Protein AF-A0A829GHG4-F1 (afdb_monomer_lite)

Structure (mmCIF, N/CA/C/O backbone):
data_AF-A0A829GHG4-F1
#
_entry.id   AF-A0A829GHG4-F1
#
loop_
_atom_site.group_PDB
_atom_site.id
_atom_site.type_symbol
_atom_site.label_atom_id
_atom_site.label_alt_id
_atom_site.label_comp_id
_atom_site.label_asym_id
_atom_site.label_entity_id
_atom_site.label_seq_id
_atom_site.pdbx_PDB_ins_code
_atom_site.Cartn_x
_atom_site.Cartn_y
_atom_site.Cartn_z
_atom_site.occupancy
_atom_site.B_iso_or_equiv
_atom_site.auth_seq_id
_atom_site.auth_comp_id
_atom_site.auth_asym_id
_atom_site.auth_atom_id
_atom_site.pdbx_PDB_model_num
ATOM 1 N N . MET A 1 1 ? -33.133 57.976 -8.113 1.00 42.59 1 MET A N 1
ATOM 2 C CA . MET A 1 1 ? -32.370 57.747 -9.357 1.00 42.59 1 MET A CA 1
ATOM 3 C C . MET A 1 1 ? -31.188 58.699 -9.380 1.00 42.59 1 MET A C 1
ATOM 5 O O . MET A 1 1 ? -31.417 59.894 -9.480 1.00 42.59 1 MET A O 1
ATOM 9 N N . ALA A 1 2 ? -29.973 58.168 -9.252 1.00 34.06 2 ALA A N 1
ATOM 10 C CA . ALA A 1 2 ? -28.739 58.722 -9.810 1.00 34.06 2 ALA A CA 1
ATOM 11 C C . ALA A 1 2 ? -27.681 57.608 -9.722 1.00 34.06 2 ALA A C 1
ATOM 13 O O . ALA A 1 2 ? -27.206 57.288 -8.636 1.00 34.06 2 ALA A O 1
ATOM 14 N N . ASN A 1 3 ? -27.414 56.958 -10.856 1.00 42.84 3 ASN A N 1
ATOM 15 C CA . ASN A 1 3 ? -26.268 56.072 -11.042 1.00 42.84 3 ASN A CA 1
ATOM 16 C C . ASN A 1 3 ? -25.021 56.951 -11.160 1.00 42.84 3 ASN A C 1
ATOM 18 O O . ASN A 1 3 ? -24.986 57.809 -12.040 1.00 42.84 3 ASN A O 1
ATOM 22 N N . PHE A 1 4 ? -24.009 56.703 -10.334 1.00 41.38 4 PHE A N 1
ATOM 23 C CA . PHE A 1 4 ? -22.643 57.145 -10.600 1.00 41.38 4 PHE A CA 1
ATOM 24 C C . PHE A 1 4 ? -21.826 55.906 -10.954 1.00 41.38 4 PHE A C 1
ATOM 26 O O . PHE A 1 4 ? -21.522 55.075 -10.104 1.00 41.38 4 PHE A O 1
ATOM 33 N N . ASN A 1 5 ? -21.582 55.760 -12.252 1.00 42.91 5 ASN A N 1
ATOM 34 C CA . ASN A 1 5 ? -20.675 54.791 -12.842 1.00 42.91 5 ASN A CA 1
ATOM 35 C C . ASN A 1 5 ? -19.466 55.610 -13.312 1.00 42.91 5 ASN A C 1
ATOM 37 O O . ASN A 1 5 ? -19.577 56.289 -14.331 1.00 42.91 5 ASN A O 1
ATOM 41 N N . ASP A 1 6 ? -18.374 55.620 -12.546 1.00 45.69 6 ASP A N 1
ATOM 42 C CA . ASP A 1 6 ? -17.141 56.325 -12.916 1.00 45.69 6 ASP A CA 1
ATOM 43 C C . ASP A 1 6 ? -16.209 55.378 -13.698 1.00 45.69 6 ASP A C 1
ATOM 45 O O . ASP A 1 6 ? -15.744 54.383 -13.140 1.00 45.69 6 ASP A O 1
ATOM 49 N N . PRO A 1 7 ? -15.901 55.657 -14.980 1.00 42.72 7 PRO A N 1
ATOM 50 C CA . PRO A 1 7 ? -15.110 54.772 -15.840 1.00 42.72 7 PRO A CA 1
ATOM 51 C C . PRO A 1 7 ? -13.591 55.043 -15.795 1.00 42.72 7 PRO A C 1
ATOM 53 O O . PRO A 1 7 ? -12.865 54.591 -16.674 1.00 42.72 7 PRO A O 1
ATOM 56 N N . PHE A 1 8 ? -13.084 55.772 -14.797 1.00 41.78 8 PHE A N 1
ATOM 57 C CA . PHE A 1 8 ? -11.707 56.295 -14.801 1.00 41.78 8 PHE A CA 1
ATOM 58 C C . PHE A 1 8 ? -10.639 55.422 -14.114 1.00 41.78 8 PHE A C 1
ATOM 60 O O . PHE A 1 8 ? -9.472 55.795 -14.141 1.00 41.78 8 PHE A O 1
ATOM 67 N N . PHE A 1 9 ? -10.982 54.275 -13.514 1.00 43.44 9 PHE A N 1
ATOM 68 C CA . PHE A 1 9 ? -10.027 53.500 -12.693 1.00 43.44 9 PHE A CA 1
ATOM 69 C C . PHE A 1 9 ? -9.680 52.092 -13.201 1.00 43.44 9 PHE A C 1
ATOM 71 O O . PHE A 1 9 ? -8.838 51.434 -12.598 1.00 43.44 9 PHE A O 1
ATOM 78 N N . ASN A 1 10 ? -10.300 51.609 -14.284 1.00 49.59 10 ASN A N 1
ATOM 79 C CA . ASN A 1 10 ? -10.387 50.161 -14.521 1.00 49.59 10 ASN A CA 1
ATOM 80 C C . ASN A 1 10 ? -9.504 49.583 -15.639 1.00 49.59 10 ASN A C 1
ATOM 82 O O . ASN A 1 10 ? -9.548 48.377 -15.826 1.00 49.59 10 ASN A O 1
ATOM 86 N N . HIS A 1 11 ? -8.752 50.384 -16.403 1.00 53.25 11 HIS A N 1
ATOM 87 C CA . HIS A 1 11 ? -8.011 49.868 -17.573 1.00 53.25 11 HIS A CA 1
ATOM 88 C C . HIS A 1 11 ? -6.494 50.117 -17.539 1.00 53.25 11 HIS A C 1
ATOM 90 O O . HIS A 1 11 ? -5.745 49.284 -18.034 1.00 53.25 11 HIS A O 1
ATOM 96 N N . ASP A 1 12 ? -6.010 51.191 -16.905 1.00 51.72 12 ASP A N 1
ATOM 97 C CA . ASP A 1 12 ? -4.573 51.518 -16.930 1.00 51.72 12 ASP A CA 1
ATOM 98 C C . ASP A 1 12 ? -3.725 50.704 -15.931 1.00 51.72 12 ASP A C 1
ATOM 100 O O . ASP A 1 12 ? -2.521 50.544 -16.122 1.00 51.72 12 ASP A O 1
ATOM 104 N N . MET A 1 13 ? -4.322 50.158 -14.865 1.00 49.75 13 MET A N 1
ATOM 105 C CA . MET A 1 13 ? -3.583 49.387 -13.850 1.00 49.75 13 MET A CA 1
ATOM 106 C C . MET A 1 13 ? -3.286 47.950 -14.288 1.00 49.75 13 MET A C 1
ATOM 108 O O . MET A 1 13 ? -2.239 47.413 -13.925 1.00 49.75 13 MET A O 1
ATOM 112 N N . ASP A 1 14 ? -4.168 47.343 -15.083 1.00 51.12 14 ASP A N 1
ATOM 113 C CA . ASP A 1 14 ? -4.029 45.949 -15.514 1.00 51.12 14 ASP A CA 1
ATOM 114 C C . ASP A 1 14 ? -2.873 45.779 -16.508 1.00 51.12 14 ASP A C 1
ATOM 116 O O . ASP A 1 14 ? -2.099 44.822 -16.413 1.00 51.12 14 ASP A O 1
ATOM 120 N N . ASP A 1 15 ? -2.685 46.750 -17.403 1.00 56.06 15 ASP A N 1
ATOM 121 C CA . ASP A 1 15 ? -1.593 46.744 -18.378 1.00 56.06 15 ASP A CA 1
ATOM 122 C C . ASP A 1 15 ? -0.236 47.057 -17.726 1.00 56.06 15 ASP A C 1
ATOM 124 O O . ASP A 1 15 ? 0.763 46.396 -18.024 1.00 56.06 15 ASP A O 1
ATOM 128 N N . VAL A 1 16 ? -0.202 47.980 -16.755 1.00 56.56 16 VAL A N 1
ATOM 129 C CA . VAL A 1 16 ? 1.001 48.277 -15.952 1.00 56.56 16 VAL A CA 1
ATOM 130 C C . VAL A 1 16 ? 1.412 47.067 -15.105 1.00 56.56 16 VAL A C 1
ATOM 132 O O . VAL A 1 16 ? 2.598 46.741 -15.003 1.00 56.56 16 VAL A O 1
ATOM 135 N N . PHE A 1 17 ? 0.442 46.350 -14.537 1.00 54.81 17 PHE A N 1
ATOM 136 C CA . PHE A 1 17 ? 0.684 45.155 -13.731 1.00 54.81 17 PHE A CA 1
ATOM 137 C C . PHE A 1 17 ? 1.150 43.963 -14.581 1.00 54.81 17 PHE A C 1
ATOM 139 O O . PHE A 1 17 ? 2.099 43.266 -14.209 1.00 54.81 17 PHE A O 1
ATOM 146 N N . ASN A 1 18 ? 0.559 43.768 -15.763 1.00 59.53 18 ASN A N 1
ATOM 147 C CA . ASN A 1 18 ? 0.986 42.738 -16.714 1.00 59.53 18 ASN A CA 1
ATOM 148 C C . ASN A 1 18 ? 2.400 42.994 -17.258 1.00 59.53 18 ASN A C 1
ATOM 150 O O . ASN A 1 18 ? 3.178 42.049 -17.420 1.00 59.53 18 ASN A O 1
ATOM 154 N N . GLN A 1 19 ? 2.768 44.259 -17.478 1.00 58.38 19 GLN A N 1
ATOM 155 C CA . GLN A 1 19 ? 4.114 44.638 -17.910 1.00 58.38 19 GLN A CA 1
ATOM 156 C C . GLN A 1 19 ? 5.160 44.431 -16.801 1.00 58.38 19 GLN A C 1
ATOM 158 O O . GLN A 1 19 ? 6.286 44.014 -17.083 1.00 58.38 19 GLN A O 1
ATOM 163 N N . MET A 1 20 ? 4.783 44.637 -15.535 1.00 49.16 20 MET A N 1
ATOM 164 C CA . MET A 1 20 ? 5.642 44.353 -14.380 1.00 49.16 20 MET A CA 1
ATOM 165 C C . MET A 1 20 ? 5.856 42.842 -14.175 1.00 49.16 20 MET A C 1
ATOM 167 O O . MET A 1 20 ? 6.978 42.405 -13.917 1.00 49.16 20 MET A O 1
ATOM 171 N N . LEU A 1 21 ? 4.809 42.031 -14.363 1.00 54.47 21 LEU A N 1
ATOM 172 C CA . LEU A 1 21 ? 4.879 40.566 -14.282 1.00 54.47 21 LEU A CA 1
ATOM 173 C C . LEU A 1 21 ? 5.727 39.946 -15.403 1.00 54.47 21 LEU A C 1
ATOM 175 O O . LEU A 1 21 ? 6.457 38.988 -15.153 1.00 54.47 21 LEU A O 1
ATOM 179 N N . GLN A 1 22 ? 5.686 40.499 -16.620 1.00 56.28 22 GLN A N 1
ATOM 180 C CA . GLN A 1 22 ? 6.529 40.028 -17.729 1.00 56.28 22 GLN A CA 1
ATOM 181 C C . GLN A 1 22 ? 8.020 40.349 -17.545 1.00 56.28 22 GLN A C 1
ATOM 183 O O . GLN A 1 22 ? 8.862 39.634 -18.090 1.00 56.28 22 GLN A O 1
ATOM 188 N N . GLY A 1 23 ? 8.361 41.377 -16.759 1.00 47.31 23 GLY A N 1
ATOM 189 C CA . GLY A 1 23 ? 9.746 41.703 -16.404 1.00 47.31 23 GLY A CA 1
ATOM 190 C C . GLY A 1 23 ? 10.370 40.751 -15.376 1.00 47.31 23 GLY A C 1
ATOM 191 O O . GLY A 1 23 ? 11.594 40.637 -15.315 1.00 47.31 23 GLY A O 1
ATOM 192 N N . MET A 1 24 ? 9.557 40.024 -14.602 1.00 47.22 24 MET A N 1
ATOM 193 C CA . MET A 1 24 ? 10.016 39.065 -13.589 1.00 47.22 24 MET A CA 1
ATOM 194 C C . MET A 1 24 ? 10.030 37.636 -14.143 1.00 47.22 24 MET A C 1
ATOM 196 O O . MET A 1 24 ? 9.316 36.738 -13.700 1.00 47.22 24 MET A O 1
ATOM 200 N N . GLY A 1 25 ? 10.878 37.417 -15.145 1.00 43.75 25 GLY A N 1
ATOM 201 C CA . GLY A 1 25 ? 11.204 36.082 -15.625 1.00 43.75 25 GLY A CA 1
ATOM 202 C C . GLY A 1 25 ? 12.219 35.378 -14.720 1.00 43.75 25 GLY A C 1
ATOM 203 O O . GLY A 1 25 ? 13.351 35.836 -14.602 1.00 43.75 25 GLY A O 1
ATOM 204 N N . LYS A 1 26 ? 11.830 34.184 -14.245 1.00 45.12 26 LYS A N 1
ATOM 205 C CA . LYS A 1 26 ? 12.655 33.081 -13.703 1.00 45.12 26 LYS A CA 1
ATOM 206 C C . LYS A 1 26 ? 13.066 33.168 -12.224 1.00 45.12 26 LYS A C 1
ATOM 208 O O . LYS A 1 26 ? 14.051 33.801 -11.875 1.00 45.12 26 LYS A O 1
ATOM 213 N N . GLY A 1 27 ? 12.426 32.326 -11.408 1.00 47.31 27 GLY A N 1
ATOM 214 C CA . GLY A 1 27 ? 13.124 31.621 -10.325 1.00 47.31 27 GLY A CA 1
ATOM 215 C C . GLY A 1 27 ? 12.755 31.951 -8.882 1.00 47.31 27 GLY A C 1
ATOM 216 O O . GLY A 1 27 ? 13.329 31.327 -7.998 1.00 47.31 27 GLY A O 1
ATOM 217 N N . GLU A 1 28 ? 11.803 32.843 -8.609 1.00 47.28 28 GLU A N 1
ATOM 218 C CA . GLU A 1 28 ? 11.444 33.192 -7.229 1.00 47.28 28 GLU A CA 1
ATOM 219 C C . GLU A 1 28 ? 9.925 33.189 -7.030 1.00 47.28 28 GLU A C 1
ATOM 221 O O . GLU A 1 28 ? 9.162 33.709 -7.843 1.00 47.28 28 GLU A O 1
ATOM 226 N N . SER A 1 29 ? 9.479 32.544 -5.952 1.00 49.62 29 SER A N 1
ATOM 227 C CA . SER A 1 29 ? 8.083 32.491 -5.523 1.00 49.62 29 SER A CA 1
ATOM 228 C C . SER A 1 29 ? 7.565 33.908 -5.269 1.00 49.62 29 SER A C 1
ATOM 230 O O . SER A 1 29 ? 7.928 34.517 -4.261 1.00 49.62 29 SER A O 1
ATOM 232 N N . ALA A 1 30 ? 6.727 34.430 -6.165 1.00 52.78 30 ALA A N 1
ATOM 233 C CA . ALA A 1 30 ? 6.079 35.722 -5.978 1.00 52.78 30 ALA A CA 1
ATOM 234 C C . ALA A 1 30 ? 5.249 35.695 -4.682 1.00 52.78 30 ALA A C 1
ATOM 236 O O . ALA A 1 30 ? 4.303 34.915 -4.560 1.00 52.78 30 ALA A O 1
ATOM 237 N N . ARG A 1 31 ? 5.635 36.511 -3.695 1.00 57.50 31 ARG A N 1
ATOM 238 C CA . ARG A 1 31 ? 4.858 36.739 -2.471 1.00 57.50 31 ARG A CA 1
ATOM 239 C C . ARG A 1 31 ? 3.980 37.961 -2.681 1.00 57.50 31 ARG A C 1
ATOM 241 O O . ARG A 1 31 ? 4.478 39.024 -3.045 1.00 57.50 31 ARG A O 1
ATOM 248 N N . TYR A 1 32 ? 2.683 37.800 -2.461 1.00 64.44 32 TYR A N 1
ATOM 249 C CA . TYR A 1 32 ? 1.701 38.868 -2.612 1.00 64.44 32 TYR A CA 1
ATOM 250 C C . TYR A 1 32 ? 1.358 39.422 -1.236 1.00 64.44 32 TYR A C 1
ATOM 252 O O . TYR A 1 32 ? 1.128 38.651 -0.312 1.00 64.44 32 TYR A O 1
ATOM 260 N N . VAL A 1 33 ? 1.328 40.745 -1.084 1.00 62.75 33 VAL A N 1
ATOM 261 C CA . VAL A 1 33 ? 0.986 41.381 0.194 1.00 62.75 33 VAL A CA 1
ATOM 262 C C . VAL A 1 33 ? -0.400 41.998 0.097 1.00 62.75 33 VAL A C 1
ATOM 264 O O . VAL A 1 33 ? -0.629 42.876 -0.733 1.00 62.75 33 VAL A O 1
ATOM 267 N N . VAL A 1 34 ? -1.316 41.563 0.964 1.00 56.81 34 VAL A N 1
ATOM 268 C CA . VAL A 1 34 ? -2.666 42.134 1.089 1.00 56.81 34 VAL A CA 1
ATOM 269 C C . VAL A 1 34 ? -2.902 42.505 2.542 1.00 56.81 34 VAL A C 1
ATOM 271 O O . VAL A 1 34 ? -2.741 41.672 3.429 1.00 56.81 34 VAL A O 1
ATOM 274 N N . ASN A 1 35 ? -3.262 43.764 2.804 1.00 56.44 35 ASN A N 1
ATOM 275 C CA . ASN A 1 35 ? -3.495 44.284 4.158 1.00 56.44 35 ASN A CA 1
ATOM 276 C C . ASN A 1 35 ? -2.346 43.992 5.150 1.00 56.44 35 ASN A C 1
ATOM 278 O O . ASN A 1 35 ? -2.585 43.790 6.335 1.00 56.44 35 ASN A O 1
ATOM 282 N N . GLY A 1 36 ? -1.098 43.964 4.662 1.00 55.19 36 GLY A N 1
ATOM 283 C CA . GLY A 1 36 ? 0.099 43.726 5.478 1.00 55.19 36 GLY A CA 1
ATOM 284 C C . GLY A 1 36 ? 0.447 42.254 5.730 1.00 55.19 36 GLY A C 1
ATOM 285 O O . GLY A 1 36 ? 1.438 41.990 6.405 1.00 55.19 36 GLY A O 1
ATOM 286 N N . HIS A 1 37 ? -0.309 41.304 5.173 1.00 62.72 37 HIS A N 1
ATOM 287 C CA . HIS A 1 37 ? -0.012 39.873 5.260 1.00 62.72 37 HIS A CA 1
ATOM 288 C C . HIS A 1 37 ? 0.633 39.368 3.964 1.00 62.72 37 HIS A C 1
ATOM 290 O O . HIS A 1 37 ? 0.086 39.584 2.881 1.00 62.72 37 HIS A O 1
ATOM 296 N N . GLU A 1 38 ? 1.787 38.699 4.073 1.00 69.62 38 GLU A N 1
ATOM 297 C CA . GLU A 1 38 ? 2.415 37.981 2.957 1.00 69.62 38 GLU A CA 1
ATOM 298 C C . GLU A 1 38 ? 1.636 36.696 2.656 1.00 69.62 38 GLU A C 1
ATOM 300 O O . GLU A 1 38 ? 1.363 35.903 3.554 1.00 69.62 38 GLU A O 1
ATOM 305 N N . MET A 1 39 ? 1.298 36.488 1.387 1.00 63.25 39 MET A N 1
ATOM 306 C CA . MET A 1 39 ? 0.518 35.357 0.898 1.00 63.25 39 MET A CA 1
ATOM 307 C C . MET A 1 39 ? 1.276 34.652 -0.221 1.00 63.25 39 MET A C 1
ATOM 309 O O . MET A 1 39 ? 1.915 35.281 -1.076 1.00 63.25 39 MET A O 1
ATOM 313 N N . THR A 1 40 ? 1.180 33.330 -0.234 1.00 76.38 40 THR A N 1
ATOM 314 C CA . THR A 1 40 ? 1.597 32.519 -1.377 1.00 76.38 40 THR A CA 1
ATOM 315 C C . THR A 1 40 ? 0.663 32.750 -2.576 1.00 76.38 40 THR A C 1
ATOM 317 O O . THR A 1 40 ? -0.473 33.206 -2.400 1.00 76.38 40 THR A O 1
ATOM 320 N N . PRO A 1 41 ? 1.096 32.427 -3.809 1.00 65.50 41 PRO A N 1
ATOM 321 C CA . PRO A 1 41 ? 0.247 32.554 -4.995 1.00 65.50 41 PRO A CA 1
ATOM 322 C C . PRO A 1 41 ? -1.099 31.821 -4.869 1.00 65.50 41 PRO A C 1
ATOM 324 O O . PRO A 1 41 ? -2.127 32.341 -5.305 1.00 65.50 41 PRO A O 1
ATOM 327 N N . ASP A 1 42 ? -1.104 30.653 -4.220 1.00 69.62 42 ASP A N 1
ATOM 328 C CA . ASP A 1 42 ? -2.307 29.838 -4.021 1.00 69.62 42 ASP A CA 1
ATOM 329 C C . ASP A 1 42 ? -3.274 30.481 -3.010 1.00 69.62 42 ASP A C 1
ATOM 331 O O . ASP A 1 42 ? -4.482 30.537 -3.250 1.00 69.62 42 ASP A O 1
ATOM 335 N N . GLU A 1 43 ? -2.759 31.037 -1.909 1.00 67.81 43 GLU A N 1
ATOM 336 C CA . GLU A 1 43 ? -3.561 31.758 -0.907 1.00 67.81 43 GLU A CA 1
ATOM 337 C C . GLU A 1 43 ? -4.158 33.048 -1.484 1.00 67.81 43 GLU A C 1
ATOM 339 O O . GLU A 1 43 ? -5.313 33.388 -1.219 1.00 67.81 43 GLU A O 1
ATOM 344 N N . PHE A 1 44 ? -3.400 33.745 -2.333 1.00 69.12 44 PHE A N 1
ATOM 345 C CA . PHE A 1 44 ? -3.872 34.946 -3.014 1.00 69.12 44 PHE A CA 1
ATOM 346 C C . PHE A 1 44 ? -4.963 34.633 -4.055 1.00 69.12 44 PHE A C 1
ATOM 348 O O . PHE A 1 44 ? -5.934 35.383 -4.189 1.00 69.12 44 PHE A O 1
ATOM 355 N N . ALA A 1 45 ? -4.859 33.503 -4.765 1.00 66.88 45 ALA A N 1
ATOM 356 C CA . ALA A 1 45 ? -5.906 33.044 -5.679 1.00 66.88 45 ALA A CA 1
ATOM 357 C C . ALA A 1 45 ? -7.224 32.752 -4.940 1.00 66.88 45 ALA A C 1
ATOM 359 O O . ALA A 1 45 ? -8.297 33.134 -5.414 1.00 66.88 45 ALA A O 1
ATOM 360 N N . GLN A 1 46 ? -7.145 32.148 -3.751 1.00 67.69 46 GLN A N 1
ATOM 361 C CA . GLN A 1 46 ? -8.310 31.896 -2.899 1.00 67.69 46 GLN A CA 1
ATOM 362 C C . GLN A 1 46 ? -8.919 33.188 -2.340 1.00 67.69 46 GLN A C 1
ATOM 364 O O . GLN A 1 46 ? -10.144 33.333 -2.347 1.00 67.69 46 GLN A O 1
ATOM 369 N N . TYR A 1 47 ? -8.094 34.153 -1.922 1.00 71.38 47 TYR A N 1
ATOM 370 C CA . TYR A 1 47 ? -8.562 35.469 -1.478 1.00 71.38 47 TYR A CA 1
ATOM 371 C C . TYR A 1 47 ? -9.354 36.193 -2.575 1.00 71.38 47 TYR A C 1
ATOM 373 O O . TYR A 1 47 ? -10.450 36.686 -2.314 1.00 71.38 47 TYR A O 1
ATOM 381 N N . ARG A 1 48 ? -8.863 36.195 -3.823 1.00 72.06 48 ARG A N 1
ATOM 382 C CA . ARG A 1 48 ? -9.594 36.807 -4.949 1.00 72.06 48 ARG A CA 1
ATOM 383 C C . ARG A 1 48 ? -10.922 36.113 -5.253 1.00 72.06 48 ARG A C 1
ATOM 385 O O . ARG A 1 48 ? -11.865 36.783 -5.657 1.00 72.06 48 ARG A O 1
ATOM 392 N N . ALA A 1 49 ? -11.002 34.796 -5.064 1.00 69.19 49 ALA A N 1
ATOM 393 C CA . ALA A 1 49 ? -12.223 34.032 -5.322 1.00 69.19 49 ALA A CA 1
ATOM 394 C C . ALA A 1 49 ? -13.283 34.188 -4.218 1.00 69.19 49 ALA A C 1
ATOM 396 O O . ALA A 1 49 ? -14.477 34.141 -4.502 1.00 69.19 49 ALA A O 1
ATOM 397 N N . THR A 1 50 ? -12.859 34.349 -2.962 1.00 73.38 50 THR A N 1
ATOM 398 C CA . THR A 1 50 ? -13.753 34.267 -1.792 1.00 73.38 50 THR A CA 1
ATOM 399 C C . THR A 1 50 ? -13.938 35.590 -1.051 1.00 73.38 50 THR A C 1
ATOM 401 O O . THR A 1 50 ? -14.884 35.728 -0.277 1.00 73.38 50 THR A O 1
ATOM 404 N N . GLY A 1 51 ? -13.047 36.564 -1.260 1.00 65.50 51 GLY A N 1
ATOM 405 C CA . GLY A 1 51 ? -13.026 37.843 -0.549 1.00 65.50 51 GLY A CA 1
ATOM 406 C C . GLY A 1 51 ? -12.622 37.746 0.927 1.00 65.50 51 GLY A C 1
ATOM 407 O O . GLY A 1 51 ? -12.703 38.745 1.640 1.00 65.50 51 GLY A O 1
ATOM 408 N N . GLN A 1 52 ? -12.203 36.570 1.411 1.00 67.25 52 GLN A N 1
ATOM 409 C CA . GLN A 1 52 ? -11.867 36.335 2.817 1.00 67.25 52 GLN A CA 1
ATOM 410 C C . GLN A 1 52 ? -10.361 36.145 2.997 1.00 67.25 52 GLN A C 1
ATOM 412 O O . GLN A 1 52 ? -9.743 35.326 2.319 1.00 67.25 52 GLN A O 1
ATOM 417 N N . LEU A 1 53 ? -9.765 36.910 3.918 1.00 59.62 53 LEU A N 1
ATOM 418 C CA . LEU A 1 53 ? -8.372 36.717 4.329 1.00 59.62 53 LEU A CA 1
ATOM 419 C C . LEU A 1 53 ? -8.246 35.380 5.086 1.00 59.62 53 LEU A C 1
ATOM 421 O O . LEU A 1 53 ? -9.084 35.109 5.952 1.00 59.62 53 LEU A O 1
ATOM 425 N N . PRO A 1 54 ? -7.214 34.561 4.810 1.00 53.91 54 PRO A N 1
ATOM 426 C CA . PRO A 1 54 ? -6.932 33.367 5.589 1.00 53.91 54 PRO A CA 1
ATOM 427 C C . PRO A 1 54 ? -6.639 33.791 7.029 1.00 53.91 54 PRO A C 1
ATOM 429 O O . PRO A 1 54 ? -5.786 34.641 7.288 1.00 53.91 54 PRO A O 1
ATOM 432 N N . LYS A 1 55 ? -7.390 33.234 7.979 1.00 58.84 55 LYS A N 1
ATOM 433 C CA . LYS A 1 55 ? -7.180 33.510 9.399 1.00 58.84 55 LYS A CA 1
ATOM 434 C C . LYS A 1 55 ? -5.882 32.836 9.834 1.00 58.84 55 LYS A C 1
ATOM 436 O O . LYS A 1 55 ? -5.743 31.618 9.768 1.00 58.84 55 LYS A O 1
ATOM 441 N N . GLN A 1 56 ? -4.915 33.643 10.254 1.00 43.84 56 GLN A N 1
ATOM 442 C CA . GLN A 1 56 ? -3.660 33.165 10.816 1.00 43.84 56 GLN A CA 1
ATOM 443 C C . GLN A 1 56 ? -3.942 32.529 12.186 1.00 43.84 56 GLN A C 1
ATOM 445 O O . GLN A 1 56 ? -4.314 33.235 13.119 1.00 43.84 56 GLN A O 1
ATOM 450 N N . GLY A 1 57 ? -3.761 31.210 12.300 1.00 47.59 57 GLY A N 1
ATOM 451 C CA . GLY A 1 57 ? -3.817 30.503 13.583 1.00 47.59 57 GLY A CA 1
ATOM 452 C C . GLY A 1 57 ? -5.063 29.661 13.855 1.00 47.59 57 GLY A C 1
ATOM 453 O O . GLY A 1 57 ? -5.425 29.518 15.019 1.00 47.59 57 GLY A O 1
ATOM 454 N N . ASP A 1 58 ? -5.682 29.049 12.843 1.00 39.66 58 ASP A N 1
ATOM 455 C CA . ASP A 1 58 ? -6.463 27.841 13.125 1.00 39.66 58 ASP A CA 1
ATOM 456 C C . ASP A 1 58 ? -5.472 26.731 13.515 1.00 39.66 58 ASP A C 1
ATOM 458 O O . ASP A 1 58 ? -4.882 26.052 12.671 1.00 39.66 58 ASP A O 1
ATOM 462 N N . GLU A 1 59 ? -5.260 26.562 14.823 1.00 39.41 59 GLU A N 1
ATOM 463 C CA . GLU A 1 59 ? -5.012 25.235 15.376 1.00 39.41 59 GLU A CA 1
ATOM 464 C C . GLU A 1 59 ? -6.185 24.369 14.916 1.00 39.41 59 GLU A C 1
ATOM 466 O O . GLU A 1 59 ? -7.274 24.406 15.486 1.00 39.41 59 GLU A O 1
ATOM 471 N N . ILE A 1 60 ? -5.988 23.668 13.800 1.00 44.84 60 ILE A N 1
ATOM 472 C CA . ILE A 1 60 ? -6.981 22.747 13.264 1.00 44.84 60 ILE A CA 1
ATOM 473 C C . ILE A 1 60 ? -7.191 21.701 14.363 1.00 44.84 60 ILE A C 1
ATOM 475 O O . ILE A 1 60 ? -6.222 21.016 14.715 1.00 44.84 60 ILE A O 1
ATOM 479 N N . PRO A 1 61 ? -8.401 21.571 14.934 1.00 33.34 61 PRO A N 1
ATOM 480 C CA . PRO A 1 61 ? -8.666 20.523 15.898 1.00 33.34 61 PRO A CA 1
ATOM 481 C C . PRO A 1 61 ? -8.422 19.203 15.173 1.00 33.34 61 PRO A C 1
ATOM 483 O O . PRO A 1 61 ? -9.119 18.876 14.214 1.00 33.34 61 PRO A O 1
ATOM 486 N N . VAL A 1 62 ? -7.400 18.458 15.594 1.00 39.81 62 VAL A N 1
ATOM 487 C CA . VAL A 1 62 ? -7.253 17.062 15.187 1.00 39.81 62 VAL A CA 1
ATOM 488 C C . VAL A 1 62 ? -8.327 16.307 15.960 1.00 39.81 62 VAL A C 1
ATOM 490 O O . VAL A 1 62 ? -8.090 15.815 17.065 1.00 39.81 62 VAL A O 1
ATOM 493 N N . GLU A 1 63 ? -9.547 16.303 15.422 1.00 33.97 63 GLU A N 1
ATOM 494 C CA . GLU A 1 63 ? -10.619 15.467 15.944 1.00 33.97 63 GLU A CA 1
ATOM 495 C C . GLU A 1 63 ? -10.140 14.019 15.899 1.00 33.97 63 GLU A C 1
ATOM 497 O O . GLU A 1 63 ? -9.757 13.469 14.868 1.00 33.97 63 GLU A O 1
ATOM 502 N N . THR A 1 64 ? -10.076 13.421 17.084 1.00 37.75 64 THR A N 1
ATOM 503 C CA . THR A 1 64 ? -9.521 12.093 17.338 1.00 37.75 64 THR A CA 1
ATOM 504 C C . THR A 1 64 ? -10.578 11.030 17.038 1.00 37.75 64 THR A C 1
ATOM 506 O O . THR A 1 64 ? -10.865 10.158 17.852 1.00 37.75 64 THR A O 1
ATOM 509 N N . THR A 1 65 ? -11.204 11.127 15.872 1.00 36.69 65 THR A N 1
ATOM 510 C CA . THR A 1 65 ? -12.118 10.123 15.329 1.00 36.69 65 THR A CA 1
ATOM 511 C C . THR A 1 65 ? -11.524 9.670 14.006 1.00 36.69 65 THR A C 1
ATOM 513 O O . THR A 1 65 ? -11.213 10.494 13.160 1.00 36.69 65 THR A O 1
ATOM 516 N N . GLY A 1 66 ? -11.280 8.363 13.874 1.00 43.22 66 GLY A N 1
ATOM 517 C CA . GLY A 1 66 ? -10.431 7.713 12.863 1.00 43.22 66 GLY A CA 1
ATOM 518 C C . GLY A 1 66 ? -10.825 7.856 11.388 1.00 43.22 66 GLY A C 1
ATOM 519 O O . GLY A 1 66 ? -10.384 7.054 10.568 1.00 43.22 66 GLY A O 1
ATOM 520 N N . GLU A 1 67 ? -11.595 8.872 11.019 1.00 43.72 67 GLU A N 1
ATOM 521 C CA . GLU A 1 67 ? -11.818 9.281 9.643 1.00 43.72 67 GLU A CA 1
ATOM 522 C C . GLU A 1 67 ? -11.202 10.666 9.427 1.00 43.72 67 GLU A C 1
ATOM 524 O O . GLU A 1 67 ? -11.667 11.659 9.968 1.00 43.72 67 GLU A O 1
ATOM 529 N N . GLN A 1 68 ? -10.195 10.708 8.550 1.00 54.81 68 GLN A N 1
ATOM 530 C CA . GLN A 1 68 ? -9.535 11.895 7.988 1.00 54.81 68 GLN A CA 1
ATOM 531 C C . GLN A 1 68 ? -8.354 12.470 8.782 1.00 54.81 68 GLN A C 1
ATOM 533 O O . GLN A 1 68 ? -8.479 13.382 9.588 1.00 54.81 68 GLN A O 1
ATOM 538 N N . ALA A 1 69 ? -7.150 12.022 8.419 1.00 50.91 69 ALA A N 1
ATOM 539 C CA . ALA A 1 69 ? -5.941 12.825 8.606 1.00 50.91 69 ALA A CA 1
ATOM 540 C C . ALA A 1 69 ? -4.925 12.645 7.462 1.00 50.91 69 ALA A C 1
ATOM 542 O O . ALA A 1 69 ? -3.728 12.836 7.657 1.00 50.91 69 ALA A O 1
ATOM 543 N N . VAL A 1 70 ? -5.382 12.296 6.252 1.00 60.03 70 VAL A N 1
ATOM 544 C CA . VAL A 1 70 ? -4.579 12.575 5.053 1.00 60.03 70 VAL A CA 1
ATOM 545 C C . VAL A 1 70 ? -4.926 13.988 4.614 1.00 60.03 70 VAL A C 1
ATOM 547 O O . VAL A 1 70 ? -6.097 14.310 4.403 1.00 60.03 70 VAL A O 1
ATOM 550 N N . LYS A 1 71 ? -3.920 14.862 4.545 1.00 69.19 71 LYS A N 1
ATOM 551 C CA . LYS A 1 71 ? -4.125 16.261 4.179 1.00 69.19 71 LYS A CA 1
ATOM 552 C C . LYS A 1 71 ? -4.560 16.313 2.716 1.00 69.19 71 LYS A C 1
ATOM 554 O O . LYS A 1 71 ? -3.791 15.930 1.839 1.00 69.19 71 LYS A O 1
ATOM 559 N N . LYS A 1 72 ? -5.750 16.851 2.442 1.00 69.00 72 LYS A N 1
ATOM 560 C CA . LYS A 1 72 ? -6.200 17.103 1.067 1.00 69.00 72 LYS A CA 1
ATOM 561 C C . LYS A 1 72 ? -5.214 18.045 0.362 1.00 69.00 72 LYS A C 1
ATOM 563 O O . LYS A 1 72 ? -4.897 19.115 0.884 1.00 69.00 72 LYS A O 1
ATOM 568 N N . GLY A 1 73 ? -4.684 17.640 -0.789 1.00 72.12 73 GLY A N 1
ATOM 569 C CA . GLY A 1 73 ? -3.595 18.315 -1.507 1.00 72.12 73 GLY A CA 1
ATOM 570 C C . GLY A 1 73 ? -2.195 18.128 -0.897 1.00 72.12 73 GLY A C 1
ATOM 571 O O . GLY A 1 73 ? -1.257 18.831 -1.293 1.00 72.12 73 GLY A O 1
ATOM 572 N N . GLY A 1 74 ? -2.051 17.219 0.072 1.00 81.75 74 GLY A N 1
ATOM 573 C CA . GLY A 1 74 ? -0.796 16.840 0.719 1.00 81.75 74 GLY A CA 1
ATOM 574 C C . GLY A 1 74 ? 0.185 16.139 -0.220 1.00 81.75 74 GLY A C 1
ATOM 575 O O . GLY A 1 74 ? -0.116 15.851 -1.381 1.00 81.75 74 GLY A O 1
ATOM 576 N N . ILE A 1 75 ? 1.399 15.876 0.269 1.00 84.62 75 ILE A N 1
ATOM 577 C CA . ILE A 1 75 ? 2.414 15.191 -0.536 1.00 84.62 75 ILE A CA 1
ATOM 578 C C . ILE A 1 75 ? 2.012 13.733 -0.797 1.00 84.62 75 ILE A C 1
ATOM 580 O O . ILE A 1 75 ? 2.323 13.207 -1.863 1.00 84.62 75 ILE A O 1
ATOM 584 N N . LEU A 1 76 ? 1.257 13.112 0.115 1.00 87.31 76 LEU A N 1
ATOM 585 C CA . LEU A 1 76 ? 0.735 11.756 -0.062 1.00 87.31 76 LEU A CA 1
ATOM 586 C C . LEU A 1 76 ? -0.222 11.653 -1.265 1.00 87.31 76 LEU A C 1
ATOM 588 O O . LEU A 1 76 ? -0.033 10.785 -2.113 1.00 87.31 76 LEU A O 1
ATOM 592 N N . GLU A 1 77 ? -1.180 12.577 -1.392 1.00 86.75 77 GLU A N 1
ATOM 593 C CA . GLU A 1 77 ? -2.107 12.635 -2.538 1.00 86.75 77 GLU A CA 1
ATOM 594 C C . GLU A 1 77 ? -1.412 12.980 -3.859 1.00 86.75 77 GLU A C 1
ATOM 596 O O . GLU A 1 77 ? -1.807 12.497 -4.915 1.00 86.75 77 GLU A O 1
ATOM 601 N N . LYS A 1 78 ? -0.364 13.811 -3.821 1.00 85.44 78 LYS A N 1
ATOM 602 C CA . LYS A 1 78 ? 0.385 14.194 -5.030 1.00 85.44 78 LYS A CA 1
ATOM 603 C C . LYS A 1 78 ? 1.251 13.066 -5.585 1.00 85.44 78 LYS A C 1
ATOM 605 O O . LYS A 1 78 ? 1.539 13.061 -6.777 1.00 85.44 78 LYS A O 1
ATOM 610 N N . LEU A 1 79 ? 1.729 12.172 -4.723 1.00 85.00 79 LEU A N 1
ATOM 611 C CA . LEU A 1 79 ? 2.700 11.137 -5.086 1.00 85.00 79 LEU A CA 1
ATOM 612 C C . LEU A 1 79 ? 2.106 9.734 -5.171 1.00 85.00 79 LEU A C 1
ATOM 614 O O . LEU A 1 79 ? 2.783 8.816 -5.639 1.00 85.00 79 LEU A O 1
ATOM 618 N N . GLY A 1 80 ? 0.888 9.544 -4.675 1.00 90.12 80 GLY A N 1
ATOM 619 C CA . GLY A 1 80 ? 0.328 8.221 -4.492 1.00 90.12 80 GLY A CA 1
ATOM 620 C C . GLY A 1 80 ? -1.150 8.116 -4.814 1.00 90.12 80 GLY A C 1
ATOM 621 O O . GLY A 1 80 ? -1.850 9.091 -5.070 1.00 90.12 80 GLY A O 1
ATOM 622 N N . ARG A 1 81 ? -1.607 6.870 -4.781 1.00 93.69 81 ARG A N 1
ATOM 623 C CA . ARG A 1 81 ? -2.988 6.448 -4.995 1.00 93.69 81 ARG A CA 1
ATOM 624 C C . ARG A 1 81 ? -3.508 5.744 -3.753 1.00 93.69 81 ARG A C 1
ATOM 626 O O . ARG A 1 81 ? -2.800 4.922 -3.171 1.00 93.69 81 ARG A O 1
ATOM 633 N N . ASN A 1 82 ? -4.744 6.032 -3.361 1.00 95.94 82 ASN A N 1
ATOM 634 C CA . ASN A 1 82 ? -5.379 5.385 -2.218 1.00 95.94 82 ASN A CA 1
ATOM 635 C C . ASN A 1 82 ? -6.090 4.102 -2.666 1.00 95.94 82 ASN A C 1
ATOM 637 O O . ASN A 1 82 ? -7.250 4.138 -3.071 1.00 95.94 82 ASN A O 1
ATOM 641 N N . LEU A 1 83 ? -5.403 2.963 -2.557 1.00 97.62 83 LEU A N 1
ATOM 642 C CA . LEU A 1 83 ? -5.945 1.661 -2.955 1.00 97.62 83 LEU A CA 1
ATOM 643 C C . LEU A 1 83 ? -7.142 1.251 -2.091 1.00 97.62 83 LEU A C 1
ATOM 645 O O . LEU A 1 83 ? -8.061 0.600 -2.573 1.00 97.62 83 LEU A O 1
ATOM 649 N N . THR A 1 84 ? -7.173 1.642 -0.814 1.00 97.44 84 THR A N 1
ATOM 650 C CA . THR A 1 84 ? -8.335 1.371 0.046 1.00 97.44 84 THR A CA 1
ATOM 651 C C . THR A 1 84 ? -9.561 2.150 -0.415 1.00 97.44 84 THR A C 1
ATOM 653 O O . THR A 1 84 ? -10.661 1.607 -0.387 1.00 97.44 84 THR A O 1
ATOM 656 N N . GLN A 1 85 ? -9.391 3.395 -0.862 1.00 96.81 85 GLN A N 1
ATOM 657 C CA . GLN A 1 85 ? -10.488 4.176 -1.429 1.00 96.81 85 GLN A CA 1
ATOM 658 C C . GLN A 1 85 ? -10.936 3.602 -2.778 1.00 96.81 85 GLN A C 1
ATOM 660 O O . GLN A 1 85 ? -12.121 3.349 -2.953 1.00 96.81 85 GLN A O 1
ATOM 665 N N . GLU A 1 86 ? -10.000 3.275 -3.671 1.00 97.50 86 GLU A N 1
ATOM 666 C CA . GLU A 1 86 ? -10.307 2.602 -4.942 1.00 97.50 86 GLU A CA 1
ATOM 667 C C . GLU A 1 86 ? -11.062 1.276 -4.722 1.00 97.50 86 GLU A C 1
ATOM 669 O O . GLU A 1 86 ? -12.000 0.963 -5.453 1.00 97.50 86 GLU A O 1
ATOM 674 N N . ALA A 1 87 ? -10.720 0.520 -3.672 1.00 97.50 87 ALA A N 1
ATOM 675 C CA . ALA A 1 87 ? -11.440 -0.692 -3.284 1.00 97.50 87 ALA A CA 1
ATOM 676 C C . ALA A 1 87 ? -12.868 -0.405 -2.789 1.00 97.50 87 ALA A C 1
ATOM 678 O O . ALA A 1 87 ? -13.787 -1.147 -3.137 1.00 97.50 87 ALA A O 1
ATOM 679 N N . LYS A 1 88 ? -13.069 0.656 -1.989 1.00 96.69 88 LYS A N 1
ATOM 680 C CA . LYS A 1 88 ? -14.407 1.099 -1.541 1.00 96.69 88 LYS A CA 1
ATOM 681 C C . LYS A 1 88 ? -15.282 1.508 -2.720 1.00 96.69 88 LYS A C 1
ATOM 683 O O . LYS A 1 88 ? -16.465 1.181 -2.737 1.00 96.69 88 LYS A O 1
ATOM 688 N N . ASP A 1 89 ? -14.680 2.172 -3.699 1.00 96.94 89 ASP A N 1
ATOM 689 C CA . ASP A 1 89 ? -15.357 2.679 -4.890 1.00 96.94 89 ASP A CA 1
ATOM 690 C C . ASP A 1 89 ? -15.573 1.591 -5.961 1.00 96.94 89 ASP A C 1
ATOM 692 O O . ASP A 1 89 ? -16.193 1.848 -6.991 1.00 96.94 89 ASP A O 1
ATOM 696 N N . GLY A 1 90 ? -15.086 0.363 -5.727 1.00 95.75 90 GLY A N 1
ATOM 697 C CA . GLY A 1 90 ? -15.230 -0.764 -6.653 1.00 95.75 90 GLY A CA 1
ATOM 698 C C . GLY A 1 90 ? -14.378 -0.640 -7.919 1.00 95.75 90 GLY A C 1
ATOM 699 O O . GLY A 1 90 ? -14.707 -1.249 -8.933 1.00 95.75 90 GLY A O 1
ATOM 700 N N . LEU A 1 91 ? -13.307 0.155 -7.870 1.00 96.94 91 LEU A N 1
ATOM 701 C CA . LEU A 1 91 ? -12.405 0.410 -8.996 1.00 96.94 91 LEU A CA 1
ATOM 702 C C . LEU A 1 91 ? -11.297 -0.642 -9.130 1.00 96.94 91 LEU A C 1
ATOM 704 O O . LEU A 1 91 ? -10.661 -0.717 -10.178 1.00 96.94 91 LEU A O 1
ATOM 708 N N . LEU A 1 92 ? -11.048 -1.429 -8.079 1.00 95.69 92 LEU A N 1
ATOM 709 C CA . LEU A 1 92 ? -10.072 -2.517 -8.112 1.00 95.69 92 LEU A CA 1
ATOM 710 C C . LEU A 1 92 ? -10.698 -3.803 -8.650 1.00 95.69 92 LEU A C 1
ATOM 712 O O . LEU A 1 92 ? -11.783 -4.200 -8.216 1.00 95.69 92 LEU A O 1
ATOM 716 N N . ASP A 1 93 ? -9.960 -4.500 -9.511 1.00 95.06 93 ASP A N 1
ATOM 717 C CA . ASP A 1 93 ? -10.362 -5.808 -10.019 1.00 95.06 93 ASP A CA 1
ATOM 718 C C . ASP A 1 93 ? -10.462 -6.846 -8.885 1.00 95.06 93 ASP A C 1
ATOM 720 O O . ASP A 1 93 ? -9.666 -6.832 -7.938 1.00 95.06 93 ASP A O 1
ATOM 724 N N . PRO A 1 94 ? -11.430 -7.779 -8.937 1.00 92.81 94 PRO A N 1
ATOM 725 C CA . PRO A 1 94 ? -11.545 -8.824 -7.930 1.00 92.81 94 PRO A CA 1
ATOM 726 C C . PRO A 1 94 ? -10.324 -9.748 -7.971 1.00 92.81 94 PRO A C 1
ATOM 728 O O . PRO A 1 94 ? -10.001 -10.342 -9.000 1.00 92.81 94 PRO A O 1
ATOM 731 N N . VAL A 1 95 ? -9.672 -9.914 -6.822 1.00 95.50 95 VAL A N 1
ATOM 732 C CA . VAL A 1 95 ? -8.484 -10.765 -6.693 1.00 95.50 95 VAL A CA 1
ATOM 733 C C . VAL A 1 95 ? -8.910 -12.192 -6.351 1.00 95.50 95 VAL A C 1
ATOM 735 O O . VAL A 1 95 ? -9.658 -12.404 -5.399 1.00 95.50 95 VAL A O 1
ATOM 738 N N . ILE A 1 96 ? -8.439 -13.172 -7.129 1.00 92.88 96 ILE A N 1
ATOM 739 C CA . ILE A 1 96 ? -8.815 -14.591 -7.010 1.00 92.88 96 ILE A CA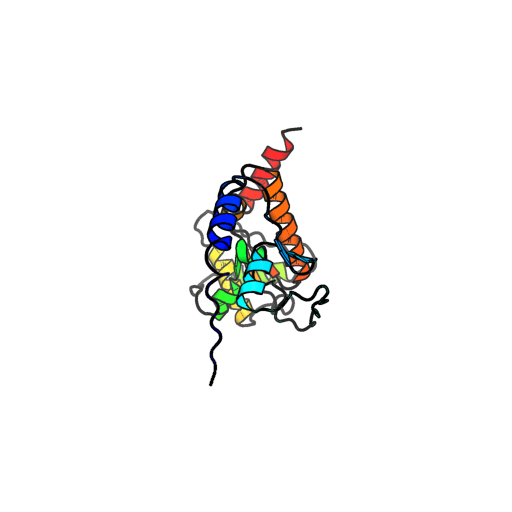 1
ATOM 740 C C . ILE A 1 96 ? -7.558 -15.439 -6.799 1.00 92.88 96 ILE A C 1
ATOM 742 O O . ILE A 1 96 ? -6.570 -15.264 -7.515 1.00 92.88 96 ILE A O 1
ATOM 746 N N . GLY A 1 97 ? -7.606 -16.392 -5.861 1.00 94.94 97 GLY A N 1
ATOM 747 C CA . GLY A 1 97 ? -6.549 -17.394 -5.687 1.00 94.94 97 GLY A CA 1
ATOM 748 C C . GLY A 1 97 ? -5.291 -16.860 -5.000 1.00 94.94 97 GLY A C 1
ATOM 749 O O . GLY A 1 97 ? -4.204 -17.386 -5.232 1.00 94.94 97 GLY A O 1
ATOM 750 N N . ARG A 1 98 ? -5.430 -15.787 -4.210 1.00 97.00 98 ARG A N 1
ATOM 751 C CA . ARG A 1 98 ? -4.357 -15.122 -3.439 1.00 97.00 98 ARG A CA 1
ATOM 752 C C . ARG A 1 98 ? -4.686 -14.987 -1.956 1.00 97.00 98 ARG A C 1
ATOM 754 O O . ARG A 1 98 ? -4.111 -14.162 -1.250 1.00 97.00 98 ARG A O 1
ATOM 761 N N . GLU A 1 99 ? -5.656 -15.759 -1.481 1.00 95.88 99 GLU A N 1
ATOM 762 C CA . GLU A 1 99 ? -6.200 -15.649 -0.129 1.00 95.88 99 GLU A CA 1
ATOM 763 C C . GLU A 1 99 ? -5.115 -15.904 0.924 1.00 95.88 99 GLU A C 1
ATOM 765 O O . GLU A 1 99 ? -5.066 -15.207 1.936 1.00 95.88 99 GLU A O 1
ATOM 770 N N . HIS A 1 100 ? -4.209 -16.852 0.661 1.00 96.94 100 HIS A N 1
ATOM 771 C CA . HIS A 1 100 ? -3.105 -17.169 1.563 1.00 96.94 100 HIS A CA 1
ATOM 772 C C . HIS A 1 100 ? -2.105 -16.009 1.673 1.00 96.94 100 HIS A C 1
ATOM 774 O O . HIS A 1 100 ? -1.770 -15.596 2.780 1.00 96.94 100 HIS A O 1
ATOM 780 N N . GLU A 1 101 ? -1.650 -15.443 0.552 1.00 98.06 101 GLU A N 1
ATOM 781 C CA . GLU A 1 101 ? -0.690 -14.334 0.556 1.00 98.06 101 GLU A CA 1
ATOM 782 C C . GLU A 1 101 ? -1.284 -13.050 1.150 1.00 98.06 101 GLU A C 1
ATOM 784 O O . GLU A 1 101 ? -0.594 -12.322 1.869 1.00 98.06 101 GLU A O 1
ATO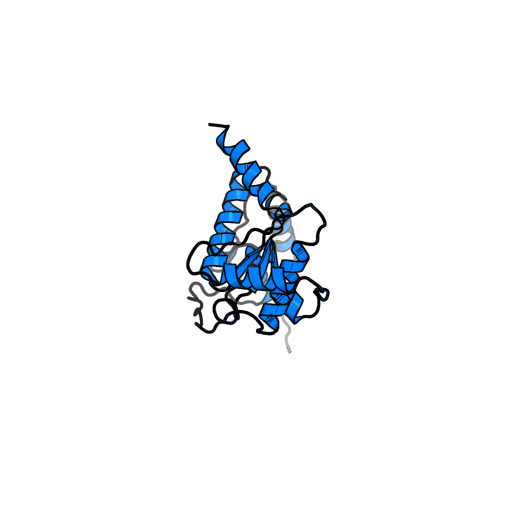M 789 N N . ILE A 1 102 ? -2.569 -12.776 0.894 1.00 97.94 102 ILE A N 1
ATOM 790 C CA . ILE A 1 102 ? -3.287 -11.642 1.495 1.00 97.94 102 ILE A CA 1
ATOM 791 C C . ILE A 1 102 ? -3.345 -11.808 3.017 1.00 97.94 102 ILE A C 1
ATOM 793 O O . ILE A 1 102 ? -3.001 -10.878 3.753 1.00 97.94 102 ILE A O 1
ATOM 797 N N . GLN A 1 103 ? -3.731 -12.997 3.489 1.00 97.25 103 GLN A N 1
ATOM 798 C CA . GLN A 1 103 ? -3.813 -13.313 4.912 1.00 97.25 103 GLN A CA 1
ATOM 799 C C . GLN A 1 103 ? -2.442 -13.208 5.594 1.00 97.25 103 GLN A C 1
ATOM 801 O O . GLN A 1 103 ? -2.314 -12.547 6.624 1.00 97.25 103 GLN A O 1
ATOM 806 N N . GLU A 1 104 ? -1.397 -13.783 4.998 1.00 97.69 104 GLU A N 1
ATOM 807 C CA . GLU A 1 104 ? -0.034 -13.707 5.529 1.00 97.69 104 GLU A CA 1
ATOM 808 C C . GLU A 1 104 ? 0.457 -12.252 5.610 1.00 97.69 104 GLU A C 1
ATOM 810 O O . GLU A 1 104 ? 1.039 -11.833 6.616 1.00 97.69 104 GLU A O 1
ATOM 815 N N . THR A 1 105 ? 0.164 -11.440 4.590 1.00 98.12 105 THR A N 1
ATOM 816 C CA . THR A 1 105 ? 0.511 -10.011 4.579 1.00 98.12 105 THR A CA 1
ATOM 817 C C . THR A 1 105 ? -0.202 -9.258 5.707 1.00 98.12 105 THR A C 1
ATOM 819 O O . THR A 1 105 ? 0.437 -8.494 6.439 1.00 98.12 105 THR A O 1
ATOM 822 N N . ALA A 1 106 ? -1.502 -9.505 5.897 1.00 97.75 106 ALA A N 1
ATOM 823 C CA . ALA A 1 106 ? -2.296 -8.923 6.979 1.00 97.75 106 ALA A CA 1
ATOM 824 C C . ALA A 1 106 ? -1.755 -9.305 8.369 1.00 97.75 106 ALA A C 1
ATOM 826 O O . ALA A 1 106 ? -1.648 -8.460 9.266 1.00 97.75 106 ALA A O 1
ATOM 827 N N . GLU A 1 107 ? -1.363 -10.566 8.548 1.00 97.12 107 GLU A N 1
ATOM 828 C CA . GLU A 1 107 ? -0.768 -11.064 9.786 1.00 97.12 107 GLU A CA 1
ATOM 829 C C . GLU A 1 107 ? 0.588 -10.424 10.072 1.00 97.12 107 GLU A C 1
ATOM 831 O O . GLU A 1 107 ? 0.834 -10.012 11.207 1.00 97.12 107 GLU A O 1
ATOM 836 N N . ILE A 1 108 ? 1.461 -10.298 9.064 1.00 98.12 108 ILE A N 1
ATOM 837 C CA . ILE A 1 108 ? 2.764 -9.637 9.214 1.00 98.12 108 ILE A CA 1
ATOM 838 C C . ILE A 1 108 ? 2.575 -8.181 9.647 1.00 98.12 108 ILE A C 1
ATOM 840 O O . ILE A 1 108 ? 3.193 -7.765 10.628 1.00 98.12 108 ILE A O 1
ATOM 844 N N . LEU A 1 109 ? 1.698 -7.426 8.977 1.00 97.56 109 LEU A N 1
ATOM 845 C CA . LEU A 1 109 ? 1.414 -6.021 9.308 1.00 97.56 109 LEU A CA 1
ATOM 846 C C . LEU A 1 109 ? 0.875 -5.837 10.736 1.00 97.56 109 LEU A C 1
ATOM 848 O O . LEU A 1 109 ? 1.095 -4.795 11.354 1.00 97.56 109 LEU A O 1
ATOM 852 N N . SER A 1 110 ? 0.208 -6.858 11.273 1.00 96.81 110 SER A N 1
ATOM 853 C CA . SER A 1 110 ? -0.399 -6.854 12.609 1.00 96.81 110 SER A CA 1
ATOM 854 C C . SER A 1 110 ? 0.587 -7.180 13.741 1.00 96.81 110 SER A C 1
ATOM 856 O O . SER A 1 110 ? 0.242 -7.094 14.922 1.00 96.81 110 SER A O 1
ATOM 858 N N . ARG A 1 111 ? 1.834 -7.554 13.421 1.00 96.75 111 ARG A N 1
ATOM 859 C CA . ARG A 1 111 ? 2.865 -7.866 14.425 1.00 96.75 111 ARG A CA 1
ATOM 860 C C . ARG A 1 111 ? 3.334 -6.602 15.148 1.00 96.75 111 ARG A C 1
ATOM 862 O O . ARG A 1 111 ? 3.380 -5.511 14.593 1.00 96.75 111 ARG A O 1
ATOM 869 N N . ARG A 1 112 ? 3.790 -6.763 16.395 1.00 95.12 112 ARG A N 1
ATOM 870 C CA . ARG A 1 112 ? 4.426 -5.672 17.164 1.00 95.12 112 ARG A CA 1
ATOM 871 C C . ARG A 1 112 ? 5.823 -5.313 16.652 1.00 95.12 112 ARG A C 1
ATOM 873 O O . ARG A 1 112 ? 6.271 -4.186 16.821 1.00 95.12 112 ARG A O 1
ATOM 880 N N . THR A 1 113 ? 6.535 -6.284 16.084 1.00 95.69 113 THR A N 1
ATOM 881 C CA . THR A 1 113 ? 7.899 -6.131 15.563 1.00 95.69 113 THR A CA 1
ATOM 882 C C . THR A 1 113 ? 8.025 -6.854 14.226 1.00 95.69 113 THR A C 1
ATOM 884 O O . THR A 1 113 ? 7.318 -7.831 13.980 1.00 95.69 113 THR A O 1
ATOM 887 N N . LYS A 1 114 ? 8.930 -6.375 13.358 1.00 95.31 114 LYS A N 1
ATOM 888 C CA . LYS A 1 114 ? 9.113 -6.892 11.986 1.00 95.31 114 LYS A CA 1
ATOM 889 C C . LYS A 1 114 ? 7.792 -6.935 11.202 1.00 95.31 114 LYS A C 1
ATOM 891 O O . LYS A 1 114 ? 7.469 -7.924 10.555 1.00 95.31 114 LYS A O 1
ATOM 896 N N . ASN A 1 115 ? 7.041 -5.843 11.284 1.00 96.44 115 ASN A N 1
ATOM 897 C CA . ASN A 1 115 ? 5.710 -5.687 10.708 1.00 96.44 115 ASN A CA 1
ATOM 898 C C . ASN A 1 115 ? 5.714 -5.070 9.301 1.00 96.44 115 ASN A C 1
ATOM 900 O O . ASN A 1 115 ? 4.706 -4.537 8.860 1.00 96.44 115 ASN A O 1
ATOM 904 N N . ASN A 1 116 ? 6.853 -5.119 8.609 1.00 96.62 116 ASN A N 1
ATOM 905 C CA . ASN A 1 116 ? 7.000 -4.616 7.247 1.00 96.62 116 ASN A CA 1
ATOM 906 C C . ASN A 1 116 ? 7.113 -5.830 6.311 1.00 96.62 116 ASN A C 1
ATOM 908 O O . ASN A 1 116 ? 8.193 -6.428 6.255 1.00 96.62 116 ASN A O 1
ATOM 912 N N . PRO A 1 117 ? 6.019 -6.255 5.652 1.00 96.81 117 PRO A N 1
ATOM 913 C CA . PRO A 1 117 ? 6.058 -7.369 4.712 1.00 96.81 117 PRO A CA 1
ATOM 914 C C . PRO A 1 117 ? 6.860 -6.995 3.459 1.00 96.81 117 PRO A C 1
ATOM 916 O O . PRO A 1 117 ? 6.847 -5.847 3.018 1.00 96.81 117 PRO A O 1
ATOM 919 N N . ILE A 1 118 ? 7.543 -7.979 2.874 1.00 95.38 118 ILE A N 1
ATOM 920 C CA . ILE A 1 118 ? 8.197 -7.857 1.567 1.00 95.38 118 ILE A CA 1
ATOM 921 C C . ILE A 1 118 ? 7.667 -8.990 0.694 1.00 95.38 118 ILE A C 1
ATOM 923 O O . ILE A 1 118 ? 7.903 -10.160 0.989 1.00 95.38 118 ILE A O 1
ATOM 927 N N . LEU A 1 119 ? 6.962 -8.632 -0.379 1.00 94.44 119 LEU A N 1
ATOM 928 C CA . LEU A 1 119 ? 6.461 -9.586 -1.364 1.00 94.44 119 LEU A CA 1
ATOM 929 C C . LEU A 1 119 ? 7.578 -9.922 -2.357 1.00 94.44 119 LEU A C 1
ATOM 931 O O . LEU A 1 119 ? 8.098 -9.046 -3.050 1.00 94.44 119 LEU A O 1
ATOM 935 N N . VAL A 1 120 ? 7.951 -11.198 -2.427 1.00 92.25 120 VAL A N 1
ATOM 936 C CA . VAL A 1 120 ? 9.029 -11.697 -3.293 1.00 92.25 120 VAL A CA 1
ATOM 937 C C . VAL A 1 120 ? 8.475 -12.593 -4.396 1.00 92.25 120 VAL A C 1
ATOM 939 O O . VAL A 1 120 ? 7.476 -13.279 -4.212 1.00 92.25 120 VAL A O 1
ATOM 942 N N . GLY A 1 121 ? 9.121 -12.564 -5.559 1.00 91.56 121 GLY A N 1
ATOM 943 C CA . GLY A 1 121 ? 8.709 -13.308 -6.749 1.00 91.56 121 GLY A CA 1
ATOM 944 C C . GLY A 1 121 ? 9.147 -12.601 -8.026 1.00 91.56 121 GLY A C 1
ATOM 945 O O . GLY A 1 121 ? 9.547 -11.431 -7.978 1.00 91.56 121 GLY A O 1
ATOM 946 N N . ASP A 1 122 ? 9.058 -13.300 -9.153 1.00 91.25 122 ASP A N 1
ATOM 947 C CA . ASP A 1 122 ? 9.434 -12.764 -10.463 1.00 91.25 122 ASP A CA 1
ATOM 948 C C . ASP A 1 122 ? 8.564 -11.558 -10.866 1.00 91.25 122 ASP A C 1
ATOM 950 O O . ASP A 1 122 ? 7.501 -11.290 -10.295 1.00 91.25 122 ASP A O 1
ATOM 954 N N . ALA A 1 123 ? 9.028 -10.776 -11.840 1.00 86.56 123 ALA A N 1
ATOM 955 C CA . ALA A 1 123 ? 8.232 -9.685 -12.395 1.00 86.56 123 ALA A CA 1
ATOM 956 C C . ALA A 1 123 ? 6.972 -10.240 -13.086 1.00 86.56 123 ALA A C 1
ATOM 958 O O . ALA A 1 123 ? 7.015 -11.284 -13.733 1.00 86.56 123 ALA A O 1
ATOM 959 N N . GLY A 1 124 ? 5.842 -9.545 -12.943 1.00 87.44 124 GLY A N 1
ATOM 960 C CA . GLY A 1 124 ? 4.586 -9.928 -13.599 1.00 87.44 124 GLY A CA 1
ATOM 961 C C . GLY A 1 124 ? 3.787 -11.045 -12.917 1.00 87.44 124 GLY A C 1
ATOM 962 O O . GLY A 1 124 ? 2.676 -11.328 -13.349 1.00 87.44 124 GLY A O 1
ATOM 963 N N . VAL A 1 125 ? 4.266 -11.633 -11.813 1.00 92.00 125 VAL A N 1
ATOM 964 C CA . VAL A 1 125 ? 3.519 -12.685 -11.086 1.00 92.00 125 VAL A CA 1
ATOM 965 C C . VAL A 1 125 ? 2.314 -12.163 -10.294 1.00 92.00 125 VAL A C 1
ATOM 967 O O . VAL A 1 125 ? 1.670 -12.948 -9.610 1.00 92.00 125 VAL A O 1
ATOM 970 N N . GLY A 1 126 ? 2.007 -10.863 -10.340 1.00 92.19 126 GLY A N 1
ATOM 971 C CA . GLY A 1 126 ? 0.851 -10.277 -9.652 1.00 92.19 126 GLY A CA 1
ATOM 972 C C . GLY A 1 126 ? 1.074 -9.934 -8.174 1.00 92.19 126 GLY A C 1
ATOM 973 O O . GLY A 1 126 ? 0.149 -10.053 -7.379 1.00 92.19 126 GLY A O 1
ATOM 974 N N . LYS A 1 127 ? 2.280 -9.495 -7.782 1.00 94.81 127 LYS A N 1
ATOM 975 C CA . LYS A 1 127 ? 2.557 -9.011 -6.408 1.00 94.81 127 LYS A CA 1
ATOM 976 C C . LYS A 1 127 ? 1.645 -7.840 -6.019 1.00 94.81 127 LYS A C 1
ATOM 978 O O . LYS A 1 127 ? 1.119 -7.816 -4.912 1.00 94.81 127 LYS A O 1
ATOM 983 N N . THR A 1 128 ? 1.387 -6.936 -6.959 1.00 94.38 128 THR A N 1
ATOM 984 C CA . THR A 1 128 ? 0.452 -5.812 -6.817 1.00 94.38 128 THR A CA 1
ATOM 985 C C . THR A 1 128 ? -0.972 -6.286 -6.504 1.00 94.38 128 THR A C 1
ATOM 987 O O . THR A 1 128 ? -1.612 -5.734 -5.613 1.00 94.38 128 THR A O 1
ATOM 990 N N . ALA A 1 129 ? -1.427 -7.384 -7.121 1.00 96.19 129 ALA A N 1
ATOM 991 C CA . ALA A 1 129 ? -2.758 -7.945 -6.877 1.00 96.19 129 ALA A CA 1
ATOM 992 C C . ALA A 1 129 ? -2.937 -8.432 -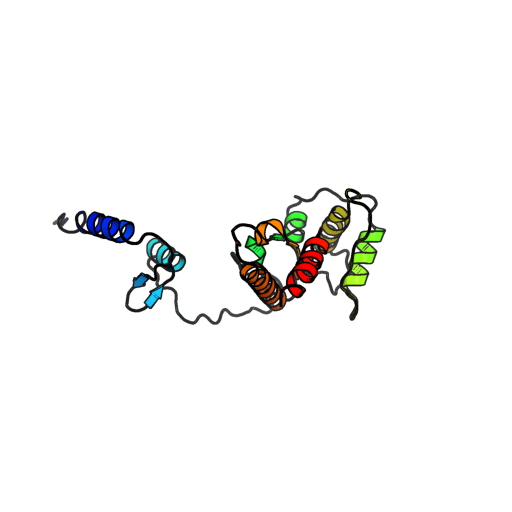5.427 1.00 96.19 129 ALA A C 1
ATOM 994 O O . ALA A 1 129 ? -4.026 -8.336 -4.872 1.00 96.19 129 ALA A O 1
ATOM 995 N N . VAL A 1 130 ? -1.874 -8.903 -4.762 1.00 97.31 130 VAL A N 1
ATOM 996 C CA . VAL A 1 130 ? -1.939 -9.245 -3.326 1.00 97.31 130 VAL A CA 1
ATOM 997 C C . VAL A 1 130 ? -2.246 -7.999 -2.487 1.00 97.31 130 VAL A C 1
ATOM 999 O O . VAL A 1 130 ? -3.023 -8.060 -1.538 1.00 97.31 130 VAL A O 1
ATOM 1002 N N . VAL A 1 131 ? -1.679 -6.848 -2.850 1.00 97.56 131 VAL A N 1
ATOM 1003 C CA . VAL A 1 131 ? -1.888 -5.580 -2.135 1.00 97.56 131 VAL A CA 1
ATOM 1004 C C . VAL A 1 131 ? -3.278 -5.004 -2.404 1.00 97.56 131 VAL A C 1
ATOM 1006 O O . VAL A 1 131 ? -3.942 -4.544 -1.476 1.00 97.56 131 VAL A O 1
ATOM 1009 N N . GLU A 1 132 ? -3.754 -5.078 -3.644 1.00 97.81 132 GLU A N 1
ATOM 1010 C CA . GLU A 1 132 ? -5.126 -4.708 -4.015 1.00 97.81 132 GLU A CA 1
ATOM 1011 C C . GLU A 1 132 ? -6.156 -5.595 -3.300 1.00 97.81 132 GLU A C 1
ATOM 1013 O O . GLU A 1 132 ? -7.137 -5.103 -2.740 1.00 97.81 132 GLU A O 1
ATOM 1018 N N . GLY A 1 133 ? -5.888 -6.901 -3.220 1.00 97.88 133 GLY A N 1
ATOM 1019 C CA . GLY A 1 133 ? -6.707 -7.854 -2.476 1.00 97.88 133 GLY A CA 1
ATOM 1020 C C . GLY A 1 133 ? -6.714 -7.568 -0.973 1.00 97.88 133 GLY A C 1
ATOM 1021 O O . GLY A 1 133 ? -7.766 -7.640 -0.335 1.00 97.88 133 GLY A O 1
ATOM 1022 N N . LEU A 1 134 ? -5.576 -7.156 -0.406 1.00 98.44 134 LEU A N 1
ATOM 1023 C CA . LEU A 1 134 ? -5.506 -6.691 0.978 1.00 98.44 134 LEU A CA 1
ATOM 1024 C C . LEU A 1 134 ? -6.332 -5.415 1.193 1.00 98.44 134 LEU A C 1
ATOM 1026 O O . LEU A 1 134 ? -7.037 -5.315 2.196 1.00 98.44 134 LEU A O 1
ATOM 1030 N N . ALA A 1 135 ? -6.307 -4.464 0.256 1.00 98.25 135 ALA A N 1
ATOM 1031 C CA . ALA A 1 135 ? -7.142 -3.266 0.331 1.00 98.25 135 ALA A CA 1
ATOM 1032 C C . ALA A 1 135 ? -8.636 -3.631 0.348 1.00 98.25 135 ALA A C 1
ATOM 1034 O O . ALA A 1 135 ? -9.382 -3.134 1.193 1.00 98.25 135 ALA A O 1
ATOM 1035 N N . GLN A 1 136 ? -9.063 -4.566 -0.507 1.00 98.12 136 GLN A N 1
ATOM 1036 C CA . GLN A 1 136 ? -10.428 -5.104 -0.494 1.00 98.12 136 GLN A CA 1
ATOM 1037 C C . GLN A 1 136 ? -10.764 -5.814 0.826 1.00 98.12 136 GLN A C 1
ATOM 1039 O O . GLN A 1 136 ? -11.879 -5.673 1.330 1.00 98.12 136 GLN A O 1
ATOM 1044 N N . ALA A 1 137 ? -9.825 -6.572 1.401 1.00 97.75 137 ALA A N 1
ATOM 1045 C CA . ALA A 1 137 ? -10.018 -7.260 2.677 1.00 97.75 137 ALA A CA 1
ATOM 1046 C C . ALA A 1 137 ? -10.201 -6.275 3.842 1.00 97.75 137 ALA A C 1
ATOM 1048 O O . ALA A 1 137 ? -11.102 -6.469 4.658 1.00 97.75 137 ALA A O 1
ATOM 1049 N N . ILE A 1 138 ? -9.418 -5.190 3.876 1.00 97.62 138 ILE A N 1
ATOM 1050 C CA . ILE A 1 138 ? -9.571 -4.089 4.840 1.00 97.62 138 ILE A CA 1
ATOM 1051 C C . ILE A 1 138 ? -10.965 -3.463 4.720 1.00 97.62 138 ILE A C 1
ATOM 1053 O O . ILE A 1 138 ? -11.668 -3.354 5.720 1.00 97.62 138 ILE A O 1
ATOM 1057 N N . VAL A 1 139 ? -11.407 -3.121 3.503 1.00 97.19 139 VAL A N 1
ATOM 1058 C CA . VAL A 1 139 ? -12.742 -2.534 3.265 1.00 97.19 139 VAL A CA 1
ATOM 1059 C C . VAL A 1 139 ? -13.869 -3.455 3.729 1.00 97.19 139 VAL A C 1
ATOM 1061 O O . VAL A 1 139 ? -14.859 -2.990 4.289 1.00 97.19 139 VAL A O 1
ATOM 1064 N N . LYS A 1 140 ? -13.714 -4.767 3.531 1.00 95.69 140 LYS A N 1
ATOM 1065 C CA . LYS A 1 140 ? -14.673 -5.783 3.989 1.00 95.69 140 LYS A CA 1
ATOM 1066 C C . LYS A 1 140 ? -14.603 -6.046 5.500 1.00 95.69 140 LYS A C 1
ATOM 1068 O O . LYS A 1 140 ? -15.443 -6.776 6.012 1.00 95.69 140 LYS A O 1
ATOM 1073 N N . GLY A 1 141 ? -13.612 -5.497 6.207 1.00 95.56 141 GLY A N 1
ATOM 1074 C CA . GLY A 1 141 ? -13.354 -5.787 7.619 1.00 95.56 141 GLY A CA 1
ATOM 1075 C C . GLY A 1 141 ? -12.792 -7.191 7.875 1.00 95.56 141 GLY A C 1
ATOM 1076 O O . GLY A 1 141 ? -12.765 -7.638 9.019 1.00 95.56 141 GLY A O 1
ATOM 1077 N N . ASN A 1 142 ? -12.328 -7.883 6.831 1.00 95.50 142 ASN A N 1
ATOM 1078 C CA . ASN A 1 142 ? -11.797 -9.248 6.886 1.00 95.50 142 ASN A CA 1
ATOM 1079 C C . ASN A 1 142 ? -10.283 -9.246 7.148 1.00 95.50 142 ASN A C 1
ATOM 1081 O O . ASN A 1 142 ? -9.510 -9.849 6.408 1.00 95.50 142 ASN A O 1
ATOM 1085 N N . VAL A 1 143 ? -9.853 -8.525 8.180 1.00 97.25 143 VAL A N 1
ATOM 1086 C CA . VAL A 1 143 ? -8.448 -8.387 8.587 1.00 97.25 143 VAL A CA 1
ATOM 1087 C C . VAL A 1 143 ? -8.353 -8.290 10.113 1.00 97.25 143 VAL A C 1
ATOM 1089 O O . VAL A 1 143 ? -9.356 -7.993 10.767 1.00 97.25 143 VAL A O 1
ATOM 1092 N N . PRO A 1 144 ? -7.172 -8.507 10.721 1.00 96.94 144 PRO A N 1
ATOM 1093 C CA . PRO A 1 144 ? -6.997 -8.287 12.151 1.00 96.94 144 PRO A CA 1
ATOM 1094 C C . PRO A 1 144 ? -7.328 -6.847 12.566 1.00 96.94 144 PRO A C 1
ATOM 1096 O O . PRO A 1 144 ? -7.031 -5.893 11.843 1.00 96.94 144 PRO A O 1
ATOM 1099 N N . GLU A 1 145 ? -7.862 -6.684 13.779 1.00 94.88 145 GLU A N 1
ATOM 1100 C CA . GLU A 1 145 ? -8.329 -5.388 14.298 1.00 94.88 145 GLU A CA 1
ATOM 1101 C C . GLU A 1 145 ? -7.244 -4.298 14.250 1.00 94.88 145 GLU A C 1
ATOM 1103 O O . GLU A 1 145 ? -7.530 -3.139 13.979 1.00 94.88 145 GLU A O 1
ATOM 1108 N N . SER A 1 146 ? -5.968 -4.666 14.410 1.00 94.31 146 SER A N 1
ATOM 1109 C CA . SER A 1 146 ? -4.841 -3.726 14.359 1.00 94.31 146 SER A CA 1
ATOM 1110 C C . SER A 1 146 ? -4.662 -3.003 13.023 1.00 94.31 146 SER A C 1
ATOM 1112 O O . SER A 1 146 ? -3.978 -1.979 12.992 1.00 94.31 146 SER A O 1
ATOM 1114 N N . ILE A 1 147 ? -5.208 -3.531 11.924 1.00 95.12 147 ILE A N 1
ATOM 1115 C CA . ILE A 1 147 ? -5.074 -2.937 10.584 1.00 95.12 147 ILE A CA 1
ATOM 1116 C C . ILE A 1 147 ? -6.414 -2.620 9.911 1.00 95.12 147 ILE A C 1
ATOM 1118 O O . ILE A 1 147 ? -6.421 -2.121 8.791 1.00 95.12 147 ILE A O 1
ATOM 1122 N N . LYS A 1 148 ? -7.532 -2.881 10.589 1.00 93.81 148 LYS A N 1
ATOM 1123 C CA . LYS A 1 148 ? -8.891 -2.755 10.051 1.00 93.81 148 LYS A CA 1
ATOM 1124 C C . LYS A 1 148 ? -9.264 -1.336 9.623 1.00 93.81 148 LYS A C 1
ATOM 1126 O O . LYS A 1 148 ? -9.868 -1.165 8.574 1.00 93.81 148 LYS A O 1
ATOM 1131 N N . ASP A 1 149 ? -8.821 -0.333 10.376 1.00 92.31 149 ASP A N 1
ATOM 1132 C CA . ASP A 1 149 ? -9.103 1.081 10.085 1.00 92.31 149 ASP A CA 1
ATOM 1133 C C . ASP A 1 149 ? -7.965 1.775 9.316 1.00 92.31 149 ASP A C 1
ATOM 1135 O O . ASP A 1 149 ? -7.884 3.005 9.260 1.00 92.31 149 ASP A O 1
ATOM 1139 N N . LYS A 1 150 ? -7.028 1.001 8.750 1.00 96.00 150 LYS A N 1
ATOM 1140 C CA . LYS A 1 150 ? -5.894 1.554 8.002 1.00 96.00 150 LYS A CA 1
ATOM 1141 C C . LYS A 1 150 ? -6.222 1.740 6.523 1.00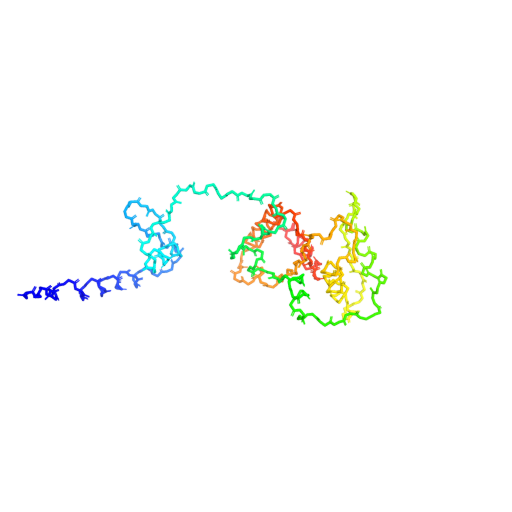 96.00 150 LYS A C 1
ATOM 1143 O O . LYS A 1 150 ? -7.035 1.028 5.951 1.00 96.00 150 LYS A O 1
ATOM 1148 N N . GLN A 1 151 ? -5.537 2.680 5.884 1.00 96.62 151 GLN A N 1
ATOM 1149 C CA . GLN A 1 151 ? -5.605 2.929 4.447 1.00 96.62 151 GLN A CA 1
ATOM 1150 C C . GLN A 1 151 ? -4.301 2.521 3.772 1.00 96.62 151 GLN A C 1
ATOM 1152 O O . GLN A 1 151 ? -3.224 2.898 4.229 1.00 96.62 151 GLN A O 1
ATOM 1157 N N . ILE A 1 152 ? -4.392 1.796 2.663 1.00 97.81 152 ILE A N 1
ATOM 1158 C CA . ILE A 1 152 ? -3.253 1.439 1.825 1.00 97.81 152 ILE A CA 1
ATOM 1159 C C . ILE A 1 152 ? -3.070 2.508 0.757 1.00 97.81 152 ILE A C 1
ATOM 1161 O O . ILE A 1 152 ? -3.969 2.767 -0.044 1.00 97.81 152 ILE A O 1
ATOM 1165 N N . TRP A 1 153 ? -1.873 3.082 0.729 1.00 96.50 153 TRP A N 1
ATOM 1166 C CA . TRP A 1 153 ? -1.451 4.057 -0.263 1.00 96.50 153 TRP A CA 1
ATOM 1167 C C . TRP A 1 153 ? -0.306 3.496 -1.098 1.00 96.50 153 TRP A C 1
ATOM 1169 O O . TRP A 1 153 ? 0.759 3.177 -0.569 1.00 96.50 153 TRP A O 1
ATOM 1179 N N . SER A 1 154 ? -0.527 3.387 -2.406 1.00 94.56 154 SER A N 1
ATOM 1180 C CA . SER A 1 154 ? 0.506 3.029 -3.376 1.00 94.56 154 SER A CA 1
ATOM 1181 C C . SER A 1 154 ? 1.286 4.273 -3.766 1.00 94.56 154 SER A C 1
ATOM 1183 O O . SER A 1 154 ? 0.678 5.260 -4.177 1.00 94.56 154 SER A O 1
ATOM 1185 N N . ILE A 1 155 ? 2.611 4.233 -3.666 1.00 91.12 155 ILE A N 1
ATOM 1186 C CA . ILE A 1 155 ? 3.479 5.356 -4.034 1.00 91.12 155 ILE A CA 1
ATOM 1187 C C . ILE A 1 155 ? 4.109 5.100 -5.398 1.00 91.12 155 ILE A C 1
ATOM 1189 O O . ILE A 1 155 ? 4.742 4.065 -5.607 1.00 91.12 155 ILE A O 1
ATOM 1193 N N . ASP A 1 156 ? 3.978 6.070 -6.303 1.00 81.88 156 ASP A N 1
ATOM 1194 C CA . ASP A 1 156 ? 4.680 6.057 -7.583 1.00 81.88 156 ASP A CA 1
ATOM 1195 C C . ASP A 1 156 ? 6.017 6.794 -7.449 1.00 81.88 156 ASP A C 1
ATOM 1197 O O . ASP A 1 156 ? 6.083 8.016 -7.274 1.00 81.88 156 ASP A O 1
ATOM 1201 N N . LEU A 1 157 ? 7.105 6.030 -7.529 1.00 75.56 157 LEU A N 1
ATOM 1202 C CA . LEU A 1 157 ? 8.460 6.562 -7.436 1.00 75.56 157 LEU A CA 1
ATOM 1203 C C . LEU A 1 157 ? 8.845 7.400 -8.660 1.00 75.56 157 LEU A C 1
ATOM 1205 O O . LEU A 1 157 ? 9.647 8.321 -8.528 1.00 75.56 157 LEU A O 1
ATOM 1209 N N . SER A 1 158 ? 8.219 7.183 -9.816 1.00 72.88 158 SER A N 1
ATOM 1210 C CA . SER A 1 158 ? 8.475 7.976 -11.026 1.00 72.88 158 SER A CA 1
ATOM 1211 C C . SER A 1 158 ? 8.075 9.445 -10.825 1.00 72.88 158 SER A C 1
ATOM 1213 O O . SER A 1 158 ? 8.766 10.362 -11.273 1.00 72.88 158 SER A O 1
ATOM 1215 N N . ASN A 1 159 ? 7.004 9.693 -10.062 1.00 67.31 159 ASN A N 1
ATOM 1216 C CA . ASN A 1 159 ? 6.547 11.044 -9.709 1.00 67.31 159 ASN A CA 1
ATOM 1217 C C . ASN A 1 159 ? 7.474 11.747 -8.705 1.00 67.31 159 ASN A C 1
ATOM 1219 O O . ASN A 1 159 ? 7.520 12.982 -8.629 1.00 67.31 159 ASN A O 1
ATOM 1223 N N . LEU A 1 160 ? 8.248 10.980 -7.935 1.00 66.50 160 LEU A N 1
ATOM 1224 C CA . LEU A 1 160 ? 9.286 11.545 -7.081 1.00 66.50 160 LEU A CA 1
ATOM 1225 C C . LEU A 1 160 ? 10.467 12.073 -7.904 1.00 66.50 160 LEU A C 1
ATOM 1227 O O . LEU A 1 160 ? 11.005 13.122 -7.540 1.00 66.50 160 LEU A O 1
ATOM 1231 N N . GLU A 1 161 ? 10.810 11.398 -9.005 1.00 62.22 161 GLU A N 1
ATOM 1232 C CA . GLU A 1 161 ? 11.923 11.731 -9.909 1.00 62.22 161 GLU A CA 1
ATOM 1233 C C . GLU A 1 161 ? 11.585 12.841 -10.925 1.00 62.22 161 GLU A C 1
ATOM 1235 O O . GLU A 1 161 ? 12.467 13.586 -11.370 1.00 62.22 161 GLU A O 1
ATOM 1240 N N . ALA A 1 162 ? 10.303 13.005 -11.273 1.00 56.88 162 ALA A N 1
ATOM 1241 C CA . ALA A 1 162 ? 9.846 14.044 -12.191 1.00 56.88 162 ALA A CA 1
ATOM 1242 C C . ALA A 1 162 ? 10.163 15.459 -11.654 1.00 56.88 162 ALA A C 1
ATOM 1244 O O . ALA A 1 162 ? 9.740 15.864 -10.565 1.00 56.88 162 ALA A O 1
ATOM 1245 N N . GLY A 1 163 ? 10.932 16.225 -12.436 1.00 52.25 163 GLY A N 1
ATOM 1246 C CA . GLY A 1 163 ? 11.302 17.617 -12.142 1.00 52.25 163 GLY A CA 1
ATOM 1247 C C . GLY A 1 163 ? 12.498 17.802 -11.200 1.00 52.25 163 GLY A C 1
ATOM 1248 O O . GLY A 1 163 ? 12.896 18.937 -10.944 1.00 52.25 163 GLY A O 1
ATOM 1249 N N . THR A 1 164 ? 13.118 16.725 -10.711 1.00 52.38 164 THR A N 1
ATOM 1250 C CA . THR A 1 164 ? 14.217 16.797 -9.741 1.00 52.38 164 THR A CA 1
ATOM 1251 C C . THR A 1 164 ? 15.565 16.504 -10.395 1.00 52.38 164 THR A C 1
ATOM 1253 O O . THR A 1 164 ? 16.084 15.396 -10.326 1.00 52.38 164 THR A O 1
ATOM 1256 N N . GLN A 1 165 ? 16.190 17.517 -11.002 1.00 53.53 165 GLN A N 1
ATOM 1257 C CA . GLN A 1 165 ? 17.595 17.436 -11.453 1.00 53.53 165 GLN A CA 1
ATOM 1258 C C . GLN A 1 165 ? 18.584 17.257 -10.273 1.00 53.53 165 GLN A C 1
ATOM 1260 O O . GLN A 1 165 ? 19.760 16.959 -10.475 1.00 53.53 165 GLN A O 1
ATOM 1265 N N . TYR A 1 166 ? 18.112 17.418 -9.029 1.00 54.44 166 TYR A N 1
ATOM 1266 C CA . TYR A 1 166 ? 18.917 17.416 -7.810 1.00 54.44 166 TYR A CA 1
ATOM 1267 C C . TYR A 1 166 ? 18.520 16.281 -6.859 1.00 54.44 166 TYR A C 1
ATOM 1269 O O . TYR A 1 166 ? 17.415 16.270 -6.316 1.00 54.44 166 TYR A O 1
ATOM 1277 N N . ARG A 1 167 ? 19.481 15.388 -6.579 1.00 64.19 167 ARG A N 1
ATOM 1278 C CA . ARG A 1 167 ? 19.395 14.278 -5.607 1.00 64.19 167 ARG A CA 1
ATOM 1279 C C . ARG A 1 167 ? 18.756 14.661 -4.255 1.00 64.19 167 ARG A C 1
ATOM 1281 O O . ARG A 1 167 ? 18.010 13.864 -3.703 1.00 64.19 167 ARG A O 1
ATOM 1288 N N . GLY A 1 168 ? 18.978 15.883 -3.759 1.00 72.31 168 GLY A N 1
ATOM 1289 C CA . GLY A 1 168 ? 18.427 16.342 -2.472 1.00 72.31 168 GLY A CA 1
ATOM 1290 C C . GLY A 1 168 ? 16.902 16.505 -2.443 1.00 72.31 168 GLY A C 1
ATOM 1291 O O . GLY A 1 168 ? 16.275 16.252 -1.420 1.00 72.31 168 GLY A O 1
ATOM 1292 N N . SER A 1 169 ? 16.283 16.851 -3.572 1.00 76.75 169 SER A N 1
ATOM 1293 C CA . SER A 1 169 ? 14.828 17.064 -3.625 1.00 76.75 169 SER A CA 1
ATOM 1294 C C . SER A 1 169 ? 14.020 15.761 -3.558 1.00 76.75 169 SER A C 1
ATOM 1296 O O . SER A 1 169 ? 12.908 15.758 -3.038 1.00 76.75 169 SER A O 1
ATOM 1298 N N . PHE A 1 170 ? 14.587 14.633 -4.000 1.00 77.94 170 PHE A N 1
ATOM 1299 C CA . PHE A 1 170 ? 13.988 13.309 -3.798 1.00 77.94 170 PHE A CA 1
ATOM 1300 C C . PHE A 1 170 ? 13.974 12.924 -2.311 1.00 77.94 170 PHE A C 1
ATOM 1302 O O . PHE A 1 170 ? 12.936 12.534 -1.776 1.00 77.94 170 PHE A O 1
ATOM 1309 N N . GLU A 1 171 ? 15.117 13.070 -1.630 1.00 79.69 171 GLU A N 1
ATOM 1310 C CA . GLU A 1 171 ? 15.234 12.772 -0.198 1.00 79.69 171 GLU A CA 1
ATOM 1311 C C . GLU A 1 171 ? 14.282 13.642 0.630 1.00 79.69 171 GLU A C 1
ATOM 1313 O O . GLU A 1 171 ? 13.590 13.132 1.511 1.00 79.69 171 GLU A O 1
ATOM 1318 N N . GLU A 1 172 ? 14.185 14.934 0.309 1.00 83.38 172 GLU A N 1
ATOM 1319 C CA . GLU A 1 172 ? 13.259 15.859 0.961 1.00 83.38 172 GLU A CA 1
ATOM 1320 C C . GLU A 1 172 ? 11.791 15.442 0.766 1.00 83.38 172 GLU A C 1
ATOM 1322 O O . GLU A 1 172 ? 11.027 15.397 1.735 1.00 83.38 172 GLU A O 1
ATOM 1327 N N . LYS A 1 173 ? 11.392 15.059 -0.457 1.00 83.31 173 LYS A N 1
ATOM 1328 C CA . LYS A 1 173 ? 10.037 14.551 -0.735 1.00 83.31 173 LYS A CA 1
ATOM 1329 C C . LYS A 1 173 ? 9.729 13.285 0.075 1.00 83.31 173 LYS A C 1
ATOM 1331 O O . LYS A 1 173 ? 8.666 13.213 0.688 1.00 83.31 173 LYS A O 1
ATOM 1336 N N . ILE A 1 174 ? 10.651 12.319 0.146 1.00 85.62 174 ILE A N 1
ATOM 1337 C CA . ILE A 1 174 ? 10.479 11.101 0.961 1.00 85.62 174 ILE A CA 1
ATOM 1338 C C . ILE A 1 174 ? 10.361 11.443 2.451 1.00 85.62 174 ILE A C 1
ATOM 1340 O O . ILE A 1 174 ? 9.501 10.903 3.147 1.00 85.62 174 ILE A O 1
ATOM 1344 N N . GLN A 1 175 ? 11.190 12.357 2.958 1.00 86.88 175 GLN A N 1
ATOM 1345 C CA . GLN A 1 175 ? 11.110 12.786 4.355 1.00 86.88 175 GLN A CA 1
ATOM 1346 C C . GLN A 1 175 ? 9.764 13.443 4.671 1.00 86.88 175 GLN A C 1
ATOM 1348 O O . GLN A 1 175 ? 9.166 13.145 5.707 1.00 86.88 175 GLN A O 1
ATOM 1353 N N . ASN A 1 176 ? 9.271 14.306 3.784 1.00 88.62 176 ASN A N 1
ATOM 1354 C CA . ASN A 1 176 ? 7.976 14.962 3.941 1.00 88.62 176 ASN A CA 1
ATOM 1355 C C . ASN A 1 176 ? 6.817 13.959 3.853 1.00 88.62 176 ASN A C 1
ATOM 1357 O O . ASN A 1 176 ? 5.914 14.014 4.686 1.00 88.62 176 ASN A O 1
ATOM 1361 N N . LEU A 1 177 ? 6.892 12.986 2.939 1.00 89.44 177 LEU A N 1
ATOM 1362 C CA . LEU A 1 177 ? 5.933 11.883 2.839 1.00 89.44 177 LEU A CA 1
ATOM 1363 C C . LEU A 1 177 ? 5.860 11.086 4.149 1.00 89.44 177 LEU A C 1
ATOM 1365 O O . LEU A 1 177 ? 4.778 10.863 4.685 1.00 89.44 177 LEU A O 1
ATOM 1369 N N . ILE A 1 178 ? 7.010 10.704 4.712 1.00 90.56 178 ILE A N 1
ATOM 1370 C CA . ILE A 1 178 ? 7.069 9.960 5.979 1.00 90.56 178 ILE A CA 1
ATOM 1371 C C . ILE A 1 178 ? 6.493 10.786 7.136 1.00 90.56 178 ILE A C 1
ATOM 1373 O O . ILE A 1 178 ? 5.821 10.225 8.003 1.00 90.56 178 ILE A O 1
ATOM 1377 N N . LYS A 1 179 ? 6.752 12.100 7.182 1.00 91.00 179 LYS A N 1
ATOM 1378 C CA . LYS A 1 179 ? 6.179 12.987 8.209 1.00 91.00 179 LYS A CA 1
ATOM 1379 C C . LYS A 1 179 ? 4.654 13.027 8.122 1.00 91.00 179 LYS A C 1
ATOM 1381 O O . LYS A 1 179 ? 4.005 12.871 9.151 1.00 91.00 179 LYS A O 1
ATOM 1386 N N . GLU A 1 180 ? 4.100 13.183 6.921 1.00 90.69 180 GLU A N 1
ATOM 1387 C CA . GLU A 1 180 ? 2.649 13.206 6.703 1.00 90.69 180 GLU A CA 1
ATOM 1388 C C . GLU A 1 180 ? 1.999 11.874 7.104 1.00 90.69 180 GLU A C 1
ATOM 1390 O O . GLU A 1 180 ? 1.046 11.850 7.876 1.00 90.69 180 GLU A O 1
ATOM 1395 N N . VAL A 1 181 ? 2.582 10.754 6.680 1.00 91.88 181 VAL A N 1
ATOM 1396 C CA . VAL A 1 181 ? 2.096 9.402 7.003 1.00 91.88 181 VAL A CA 1
ATOM 1397 C C . VAL A 1 181 ? 2.131 9.124 8.508 1.00 91.88 181 VAL A C 1
ATOM 1399 O O . VAL A 1 181 ? 1.196 8.540 9.058 1.00 91.88 181 VAL A O 1
ATOM 1402 N N . LYS A 1 182 ? 3.190 9.562 9.201 1.00 90.31 182 LYS A N 1
ATOM 1403 C CA . LYS A 1 182 ? 3.285 9.453 10.665 1.00 90.31 182 LYS A CA 1
ATOM 1404 C C . LYS A 1 182 ? 2.240 10.304 11.379 1.00 90.31 182 LYS A C 1
ATOM 1406 O O . LYS A 1 182 ? 1.724 9.855 12.396 1.00 90.31 182 LYS A O 1
ATOM 1411 N N . ALA A 1 183 ? 1.953 11.499 10.866 1.00 90.06 183 ALA A N 1
ATOM 1412 C CA . ALA A 1 183 ? 0.923 12.371 11.419 1.00 90.06 183 ALA A CA 1
ATOM 1413 C C . ALA A 1 183 ? -0.483 11.779 11.229 1.00 90.06 183 ALA A C 1
ATOM 1415 O O . ALA A 1 183 ? -1.291 11.854 12.148 1.00 90.06 183 ALA A O 1
ATOM 1416 N N . ALA A 1 184 ? -0.746 11.135 10.087 1.00 90.44 184 ALA A N 1
ATOM 1417 C CA . ALA A 1 184 ? -2.016 10.461 9.821 1.00 90.44 184 ALA A CA 1
ATOM 1418 C C . ALA A 1 184 ? -2.247 9.240 10.736 1.00 90.44 184 ALA A C 1
ATOM 1420 O O . ALA A 1 184 ? -3.363 8.990 11.182 1.00 90.44 184 ALA A O 1
ATOM 1421 N N . GLY A 1 185 ? -1.202 8.449 11.018 1.00 90.12 185 GLY A N 1
ATOM 1422 C CA . GLY A 1 185 ? -1.241 7.319 11.966 1.00 90.12 185 GLY A CA 1
ATOM 1423 C C . GLY A 1 185 ? -2.010 6.070 11.494 1.00 90.12 185 GLY A C 1
ATOM 1424 O O . GLY A 1 185 ? -1.818 4.972 12.030 1.00 90.12 185 GLY A O 1
ATOM 1425 N N . ASN A 1 186 ? -2.825 6.191 10.449 1.00 93.69 186 ASN A N 1
ATOM 1426 C CA . ASN A 1 186 ? -3.659 5.127 9.894 1.00 93.69 186 ASN A CA 1
ATOM 1427 C C . ASN A 1 186 ? -3.281 4.740 8.453 1.00 93.69 186 ASN A C 1
ATOM 1429 O O . ASN A 1 186 ? -4.088 4.141 7.755 1.00 93.69 186 ASN A O 1
ATOM 1433 N N . VAL A 1 187 ? -2.059 5.028 7.999 1.00 95.81 187 VAL A N 1
ATOM 1434 C CA . VAL A 1 187 ? -1.618 4.743 6.622 1.00 95.81 187 VAL A CA 1
ATOM 1435 C C . VAL A 1 187 ? -0.630 3.570 6.570 1.00 95.81 187 VAL A C 1
ATOM 1437 O O . VAL A 1 187 ? 0.315 3.497 7.356 1.00 95.81 187 VAL A O 1
ATOM 1440 N N . ILE A 1 188 ? -0.843 2.660 5.618 1.00 96.81 188 ILE A N 1
ATOM 1441 C CA . ILE A 1 188 ? 0.089 1.624 5.165 1.00 96.81 188 ILE A CA 1
ATOM 1442 C C . ILE A 1 188 ? 0.631 2.071 3.806 1.00 96.81 188 ILE A C 1
ATOM 1444 O O . ILE A 1 188 ? -0.139 2.310 2.878 1.00 96.81 188 ILE 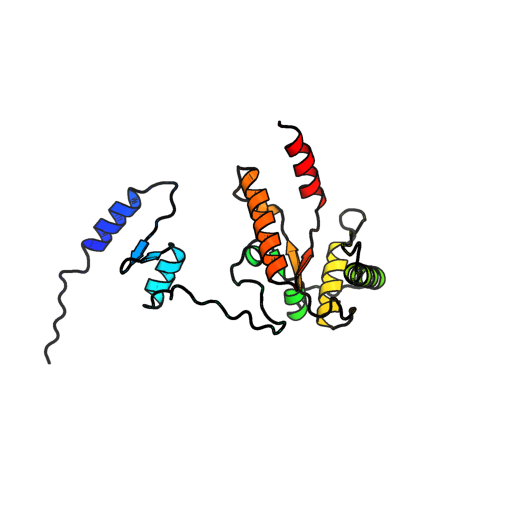A O 1
ATOM 1448 N N . LEU A 1 189 ? 1.953 2.174 3.682 1.00 95.56 189 LEU A N 1
ATOM 1449 C CA . LEU A 1 189 ? 2.604 2.524 2.421 1.00 95.56 189 LEU A CA 1
ATOM 1450 C C . LEU A 1 189 ? 2.970 1.270 1.634 1.00 95.56 189 LEU A C 1
ATOM 1452 O O . LEU A 1 189 ? 3.594 0.356 2.174 1.00 95.56 189 LEU A O 1
ATOM 1456 N N . PHE A 1 190 ? 2.640 1.272 0.348 1.00 95.50 190 PHE A N 1
ATOM 1457 C CA . PHE A 1 190 ? 3.052 0.258 -0.607 1.00 95.50 190 PHE A CA 1
ATOM 1458 C C . PHE A 1 190 ? 4.027 0.842 -1.637 1.00 95.50 190 PHE A C 1
ATOM 1460 O O . PHE A 1 190 ? 3.775 1.889 -2.235 1.00 95.50 190 PHE A O 1
ATOM 1467 N N . PHE A 1 191 ? 5.133 0.124 -1.840 1.00 91.69 191 PHE A N 1
ATOM 1468 C CA . PHE A 1 191 ? 6.157 0.400 -2.843 1.00 91.69 191 PHE A CA 1
ATOM 1469 C C . PHE A 1 191 ? 6.359 -0.866 -3.683 1.00 91.69 191 PHE A C 1
ATOM 1471 O O . PHE A 1 191 ? 6.910 -1.841 -3.173 1.00 91.69 191 PHE A O 1
ATOM 1478 N N . ASP A 1 192 ? 5.935 -0.860 -4.947 1.00 87.19 192 ASP A N 1
ATOM 1479 C CA . ASP A 1 192 ? 6.066 -2.034 -5.829 1.00 87.19 192 ASP A CA 1
ATOM 1480 C C . ASP A 1 192 ? 7.547 -2.338 -6.130 1.00 87.19 192 ASP A C 1
ATOM 1482 O O . ASP A 1 192 ? 8.058 -3.438 -5.911 1.00 87.19 192 ASP A O 1
ATOM 1486 N N . GLU A 1 193 ? 8.304 -1.301 -6.497 1.00 82.75 193 GLU A N 1
ATOM 1487 C CA . GLU A 1 193 ? 9.706 -1.420 -6.899 1.00 82.75 193 GLU A CA 1
ATOM 1488 C C . GLU A 1 193 ? 10.666 -0.788 -5.888 1.00 82.75 193 GLU A C 1
ATOM 1490 O O . GLU A 1 193 ? 11.546 0.005 -6.222 1.00 82.75 193 GLU A O 1
ATOM 1495 N N . ILE A 1 194 ? 10.548 -1.179 -4.615 1.00 83.19 194 ILE A N 1
ATOM 1496 C CA . ILE A 1 194 ? 11.381 -0.622 -3.532 1.00 83.19 194 ILE A CA 1
ATOM 1497 C C . ILE A 1 194 ? 12.896 -0.760 -3.781 1.00 83.19 194 ILE A C 1
ATOM 1499 O O . ILE A 1 194 ? 13.700 0.021 -3.268 1.00 83.19 194 ILE A O 1
ATOM 1503 N N . HIS A 1 195 ? 13.300 -1.732 -4.603 1.00 80.75 195 HIS A N 1
ATOM 1504 C CA . HIS A 1 195 ? 14.689 -1.934 -5.001 1.00 80.75 195 HIS A CA 1
ATOM 1505 C C . HIS A 1 195 ? 15.274 -0.736 -5.770 1.00 80.75 195 HIS A C 1
ATOM 1507 O O . HIS A 1 195 ? 16.476 -0.492 -5.657 1.00 80.75 195 HIS A O 1
ATOM 1513 N N . GLN A 1 196 ? 14.452 0.048 -6.479 1.00 77.44 196 GLN A N 1
ATOM 1514 C CA . GLN A 1 196 ? 14.886 1.279 -7.147 1.00 77.44 196 GLN A CA 1
ATOM 1515 C C . GLN A 1 196 ? 15.408 2.309 -6.133 1.00 77.44 196 GLN A C 1
ATOM 1517 O O . GLN A 1 196 ? 16.485 2.882 -6.310 1.00 77.44 196 GLN A O 1
ATOM 1522 N N . ILE A 1 197 ? 14.713 2.458 -4.999 1.00 73.06 197 ILE A N 1
ATOM 1523 C CA . ILE A 1 197 ? 15.120 3.355 -3.905 1.00 73.06 197 ILE A CA 1
ATOM 1524 C C . ILE A 1 197 ? 16.414 2.854 -3.248 1.00 73.06 197 ILE A C 1
ATOM 1526 O O . ILE A 1 197 ? 17.337 3.628 -2.982 1.00 73.06 197 ILE A O 1
ATOM 1530 N N . LEU A 1 198 ? 16.507 1.543 -2.999 1.00 71.19 198 LEU A N 1
ATOM 1531 C CA . LEU A 1 198 ? 17.674 0.931 -2.353 1.00 71.19 198 LEU A CA 1
ATOM 1532 C C . LEU A 1 198 ? 18.939 1.029 -3.228 1.00 71.19 198 LEU A C 1
ATOM 1534 O O . LEU A 1 198 ? 20.034 1.279 -2.715 1.00 71.19 198 LEU A O 1
ATOM 1538 N N . GLY A 1 199 ? 18.797 0.881 -4.549 1.00 58.84 199 GLY A N 1
ATOM 1539 C CA . GLY A 1 199 ? 19.891 1.000 -5.518 1.00 58.84 199 GLY A CA 1
ATOM 1540 C C . GLY A 1 199 ? 20.443 2.424 -5.653 1.00 58.84 199 GLY A C 1
ATOM 1541 O O . GLY A 1 199 ? 21.662 2.609 -5.781 1.00 58.84 199 GLY A O 1
ATOM 1542 N N . ALA A 1 200 ? 19.578 3.436 -5.542 1.00 58.72 200 ALA A N 1
ATOM 1543 C CA . ALA A 1 200 ? 19.971 4.845 -5.564 1.00 58.72 200 ALA A CA 1
ATOM 1544 C C . ALA A 1 200 ? 20.857 5.221 -4.359 1.00 58.72 200 ALA A C 1
ATOM 1546 O O . ALA A 1 200 ? 21.846 5.942 -4.508 1.00 58.72 200 ALA A O 1
ATOM 1547 N N . GLY A 1 201 ? 20.589 4.658 -3.174 1.00 47.09 201 GLY A N 1
ATOM 1548 C CA . GLY A 1 201 ? 21.391 4.892 -1.966 1.00 47.09 201 GLY A CA 1
ATOM 1549 C C . GLY A 1 201 ? 22.838 4.377 -2.059 1.00 47.09 201 GLY A C 1
ATOM 1550 O O . GLY A 1 201 ? 23.768 5.030 -1.578 1.00 47.09 201 GLY A O 1
ATOM 1551 N N . ALA A 1 202 ? 23.070 3.243 -2.731 1.00 47.84 202 ALA A N 1
ATOM 1552 C CA . ALA A 1 202 ? 24.407 2.649 -2.888 1.00 47.84 202 ALA A CA 1
ATOM 1553 C C . ALA A 1 202 ? 25.284 3.365 -3.935 1.00 47.84 202 ALA A C 1
ATOM 1555 O O . ALA A 1 202 ? 26.516 3.354 -3.836 1.00 47.84 202 ALA A O 1
ATOM 1556 N N . THR A 1 203 ? 24.666 3.999 -4.935 1.00 47.12 203 THR A N 1
ATOM 1557 C CA . THR A 1 203 ? 25.346 4.906 -5.876 1.00 47.12 203 THR A CA 1
ATOM 1558 C C . THR A 1 203 ? 25.516 6.318 -5.305 1.00 47.12 203 THR A C 1
ATOM 1560 O O . THR A 1 203 ? 26.429 7.037 -5.717 1.00 47.12 203 THR A O 1
ATOM 1563 N N . TRP A 1 204 ? 24.690 6.717 -4.335 1.00 44.28 204 TRP A N 1
ATOM 1564 C CA . TRP A 1 204 ? 24.782 8.003 -3.640 1.00 44.28 204 TRP A CA 1
ATOM 1565 C C . TRP A 1 204 ? 25.898 8.034 -2.589 1.00 44.28 204 TRP A C 1
ATOM 1567 O O . TRP A 1 204 ? 26.729 8.938 -2.612 1.00 44.28 204 TRP A O 1
ATOM 1577 N N . ARG A 1 205 ? 26.033 6.983 -1.765 1.00 49.44 205 ARG A N 1
ATOM 1578 C CA . ARG A 1 205 ? 27.070 6.883 -0.713 1.00 49.44 205 ARG A CA 1
ATOM 1579 C C . ARG A 1 205 ? 28.507 6.700 -1.229 1.00 49.44 205 ARG A C 1
ATOM 1581 O O . ARG A 1 205 ? 29.430 6.577 -0.431 1.00 49.44 205 ARG A O 1
ATOM 1588 N N . ARG A 1 206 ? 28.705 6.640 -2.550 1.00 45.84 206 ARG A N 1
ATOM 1589 C CA . ARG A 1 206 ? 30.015 6.446 -3.199 1.00 45.84 206 ARG A CA 1
ATOM 1590 C C . ARG A 1 206 ? 30.611 7.729 -3.794 1.00 45.84 206 ARG A C 1
ATOM 1592 O O . ARG A 1 206 ? 31.631 7.658 -4.469 1.00 45.84 206 ARG A O 1
ATOM 1599 N N . ARG A 1 207 ? 29.980 8.886 -3.566 1.00 45.75 207 ARG A N 1
ATOM 1600 C CA . ARG A 1 207 ? 30.552 10.211 -3.845 1.00 45.75 207 ARG 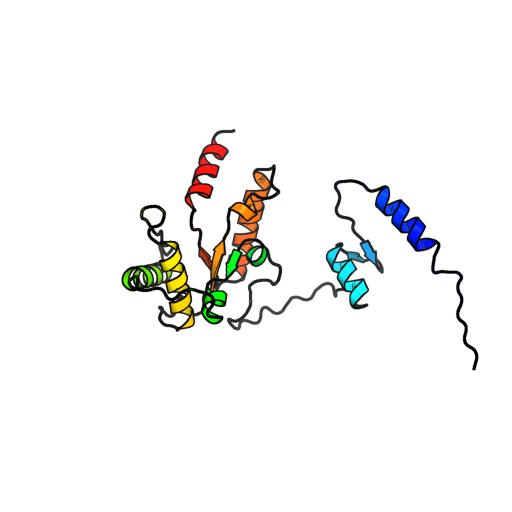A CA 1
ATOM 1601 C C . ARG A 1 207 ? 30.636 11.015 -2.547 1.00 45.75 207 ARG A C 1
ATOM 1603 O O . ARG A 1 207 ? 29.803 11.879 -2.301 1.00 45.75 207 ARG A O 1
ATOM 1610 N N . VAL A 1 208 ? 31.630 10.683 -1.733 1.00 41.00 208 VAL A N 1
ATOM 1611 C CA . VAL A 1 208 ? 32.248 11.564 -0.732 1.00 41.00 208 VAL A CA 1
ATOM 1612 C C . VAL A 1 208 ? 33.745 11.531 -0.960 1.00 41.00 208 VAL A C 1
ATOM 1614 O O . VAL A 1 208 ? 34.237 10.433 -1.309 1.00 41.00 208 VAL A O 1
#

Radius of gyration: 24.2 Å; chains: 1; bounding box: 65×76×36 Å

Organism: NCBI:txid1256201

Sequence (208 aa):
MANFNDPFFNHDMDDVFNQMLQGMGKGESARYVVNGHEMTPDEFAQYRATGQLPKQGDEIPVETTGEQAVKKGGILEKLGRNLTQEAKDGLLDPVIGREHEIQETAEILSRRTKNNPILVGDAGVGKTAVVEGLAQAIVKGNVPESIKDKQIWSIDLSNLEAGTQYRGSFEEKIQNLIKEVKAAGNVILFFDEIHQILGAGATWRRRV

pLDDT: mean 75.2, std 20.83, range [33.34, 98.44]

InterPro domains:
  IPR003959 ATPase, AAA-type, core [PF00004] (118-201)
  IPR027417 P-loop containing nucleoside triphosphate hydrolase [G3DSA:3.40.50.300] (62-207)
  IPR027417 P-loop containing nucleoside triphosphate hydrolase [SSF52540] (75-202)
  IPR050130 ATP-dependent Clp protease/Chaperone ClpA/ClpB [PTHR11638] (62-203)

Secondary structure (DSSP, 8-state):
-------SSSSHHHHHHHHHHHH--SS----EEETTEEE-HHHHHHHHHH--PPPTT-------SSS--SPTTSHHHHHEEEHHHHHHTT-SPPP-S-HHHHHHHHHHHTSSSS------S-TTS-HHHHHHHHHHHHHTT-S-HHHHT-EEEEE-HHHHHTT--SHHHHHHHHHHHHHHHHHHSSEEEE-TTHHHHHHHHHHHTT--

Foldseek 3Di:
DDDDDDPPPPPPVVVVVVVVVVVPDDDDQDWDADPRDTDGPVQVVVCVVPVDHPDPDPPPPPPPDLPDLQDDVALLVQFWDWLLVCLVVVVDDDQPPCVPVLQVLLVLCQDPPNSDDDDDDDPPPPSVSSVSNNSNCLNVQVGPPSQNSAIEIEGDVVSLVPPPPDPVSSVVSVVRVVVSCVRSVRYDYDYPPCVVVVVVVVVVVPPD